Protein AF-A0A0Q3UYW7-F1 (afdb_monomer)

InterPro domains:
  IPR011676 Domain of unknown function DUF1618 [PF07762] (23-164)

Mean predicted aligned error: 12.8 Å

Solvent-accessible surface area (backbone atoms only — not comparable to full-atom values): 11860 Å² total; per-residue (Å²): 135,88,86,87,86,84,89,80,82,93,76,76,84,78,76,79,74,80,47,72,50,76,53,77,44,87,52,51,27,33,37,42,31,42,54,75,83,39,96,45,78,94,40,53,44,82,44,71,49,97,52,81,52,75,78,72,88,79,84,82,57,99,85,56,76,78,68,73,76,29,59,34,76,39,69,45,61,95,51,26,39,34,39,41,37,33,37,66,38,71,84,59,59,65,93,93,58,48,89,47,77,83,31,48,71,32,34,34,41,37,35,31,39,29,56,65,66,92,84,80,64,85,77,57,77,43,77,79,46,77,41,47,47,68,58,52,52,61,73,68,59,81,84,84,76,76,95,57,73,60,33,68,55,41,64,35,86,90,44,59,85,36,37,35,27,38,38,63,80,76,80,89,63,93,65,90,62,90,72,76,69,45,81,45,82,84

Organism: Setaria italica (NCBI:txid4555)

Structure (mmCIF, N/CA/C/O backbone):
data_AF-A0A0Q3UYW7-F1
#
_entry.id   AF-A0A0Q3UYW7-F1
#
loop_
_atom_site.group_PDB
_atom_site.id
_atom_site.type_symbol
_atom_site.label_atom_id
_atom_site.label_alt_id
_atom_site.label_comp_id
_atom_site.label_asym_id
_atom_site.label_entity_id
_atom_site.label_seq_id
_atom_site.pdbx_PDB_ins_code
_atom_site.Cartn_x
_atom_site.Cartn_y
_atom_site.Cartn_z
_atom_site.occupancy
_atom_site.B_iso_or_equiv
_atom_site.auth_seq_id
_atom_site.auth_comp_id
_atom_site.auth_asym_id
_atom_site.auth_atom_id
_atom_site.pdbx_PDB_model_num
ATOM 1 N N . TRP A 1 1 ? -53.646 -14.338 2.581 1.00 25.73 1 TRP A N 1
ATOM 2 C CA . TRP A 1 1 ? -53.975 -15.631 3.202 1.00 25.73 1 TRP A CA 1
ATOM 3 C C . TRP A 1 1 ? -52.806 -16.091 4.060 1.00 25.73 1 TRP A C 1
ATOM 5 O O . TRP A 1 1 ? -51.740 -16.327 3.524 1.00 25.73 1 TRP A O 1
ATOM 15 N N . ARG A 1 2 ? -53.070 -16.140 5.375 1.00 25.33 2 ARG A N 1
ATOM 16 C CA . ARG A 1 2 ? -52.424 -16.851 6.499 1.00 25.33 2 ARG A CA 1
ATOM 17 C C . ARG A 1 2 ? -50.934 -16.654 6.845 1.00 25.33 2 ARG A C 1
ATOM 19 O O . ARG A 1 2 ? -50.026 -16.848 6.055 1.00 25.33 2 ARG A O 1
ATOM 26 N N . ALA A 1 3 ? -50.786 -16.325 8.129 1.00 23.47 3 ALA A N 1
ATOM 27 C CA . ALA A 1 3 ? -49.605 -16.176 8.960 1.00 23.47 3 ALA A CA 1
ATOM 28 C C . ALA A 1 3 ? -48.886 -17.496 9.287 1.00 23.47 3 ALA A C 1
ATOM 30 O O . ALA A 1 3 ? -49.499 -18.562 9.264 1.00 23.47 3 ALA A O 1
ATOM 31 N N . ALA A 1 4 ? -47.654 -17.368 9.783 1.00 27.50 4 ALA A N 1
ATOM 32 C CA . ALA A 1 4 ? -47.172 -18.175 10.900 1.00 27.50 4 ALA A CA 1
ATOM 33 C C . ALA A 1 4 ? -46.377 -17.272 11.859 1.00 27.50 4 ALA A C 1
ATOM 35 O O . ALA A 1 4 ? -45.316 -16.758 11.517 1.00 27.50 4 ALA A O 1
ATOM 36 N N . ALA A 1 5 ? -46.938 -17.055 13.048 1.00 28.36 5 ALA A N 1
ATOM 37 C CA . ALA A 1 5 ? -46.224 -16.548 14.208 1.00 28.36 5 ALA A CA 1
ATOM 38 C C . ALA A 1 5 ? -45.737 -17.752 15.022 1.00 28.36 5 ALA A C 1
ATOM 40 O O . ALA A 1 5 ? -46.510 -18.680 15.257 1.00 28.36 5 ALA A O 1
ATOM 41 N N . VAL A 1 6 ? -44.495 -17.708 15.496 1.00 28.70 6 VAL A N 1
ATOM 42 C CA . VAL A 1 6 ? -44.055 -18.498 16.650 1.00 28.70 6 VAL A CA 1
ATOM 43 C C . VAL A 1 6 ? -43.399 -17.521 17.615 1.00 28.70 6 VAL A C 1
ATOM 45 O O . VAL A 1 6 ? -42.347 -16.956 17.328 1.00 28.70 6 VAL A O 1
ATOM 48 N N . ALA A 1 7 ? -44.071 -17.279 18.737 1.00 33.28 7 ALA A N 1
ATOM 49 C CA . ALA A 1 7 ? -43.514 -16.591 19.890 1.00 33.28 7 ALA A CA 1
ATOM 50 C C . ALA A 1 7 ? -42.865 -17.631 20.816 1.00 33.28 7 ALA A C 1
ATOM 52 O O . ALA A 1 7 ? -43.476 -18.658 21.106 1.00 33.28 7 ALA A O 1
ATOM 53 N N . GLY A 1 8 ? -41.648 -17.351 21.290 1.00 27.89 8 GLY A N 1
ATOM 54 C CA . GLY A 1 8 ? -40.924 -18.203 22.233 1.00 27.89 8 GLY A CA 1
ATOM 55 C C . GLY A 1 8 ? -39.686 -17.528 22.838 1.00 27.89 8 GLY A C 1
ATOM 56 O O . GLY A 1 8 ? -38.596 -17.688 22.312 1.00 27.89 8 GLY A O 1
ATOM 57 N N . ALA A 1 9 ? -39.907 -16.835 23.964 1.00 31.64 9 ALA A N 1
ATOM 58 C CA . ALA A 1 9 ? -38.999 -16.525 25.087 1.00 31.64 9 ALA A CA 1
ATOM 59 C C . ALA A 1 9 ? -37.736 -15.626 24.901 1.00 31.64 9 ALA A C 1
ATOM 61 O O . ALA A 1 9 ? -37.122 -15.587 23.838 1.00 31.64 9 ALA A O 1
ATOM 62 N N . PRO A 1 10 ? -37.334 -14.873 25.956 1.00 42.91 10 PRO A N 1
ATOM 63 C CA . PRO A 1 10 ? -36.338 -13.807 25.886 1.00 42.91 10 PRO A CA 1
ATOM 64 C C . PRO A 1 10 ? -34.935 -14.363 26.155 1.00 42.91 10 PRO A C 1
ATOM 66 O O . PRO A 1 10 ? -34.632 -14.806 27.259 1.00 42.91 10 PRO A O 1
ATOM 69 N N . GLY A 1 11 ? -34.052 -14.334 25.162 1.00 35.56 11 GLY A N 1
ATOM 70 C CA . GLY A 1 11 ? -32.705 -14.877 25.326 1.00 35.56 11 GLY A CA 1
ATOM 71 C C . GLY A 1 11 ? -31.702 -14.220 24.398 1.00 35.56 11 GLY A C 1
ATOM 72 O O . GLY A 1 11 ? -31.667 -14.529 23.216 1.00 35.56 11 GLY A O 1
ATOM 73 N N . GLY A 1 12 ? -30.878 -13.335 24.967 1.00 36.41 12 GLY A N 1
ATOM 74 C CA . GLY A 1 12 ? -29.635 -12.846 24.371 1.00 36.41 12 GLY A CA 1
ATOM 75 C C . GLY A 1 12 ? -29.819 -11.877 23.205 1.00 36.41 12 GLY A C 1
ATOM 76 O O . GLY A 1 12 ? -30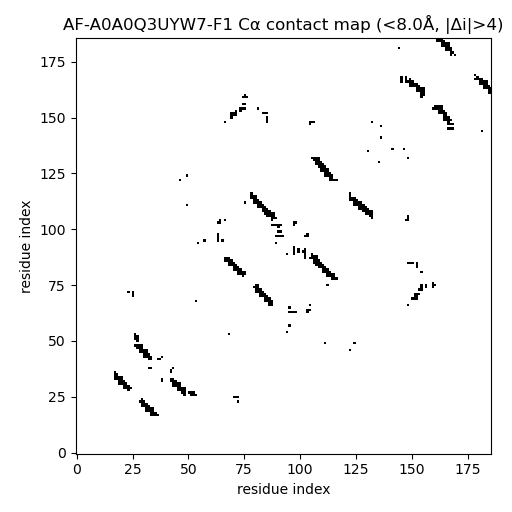.081 -12.279 22.077 1.00 36.41 12 GLY A O 1
ATOM 77 N N . ARG A 1 13 ? -29.588 -10.578 23.448 1.00 35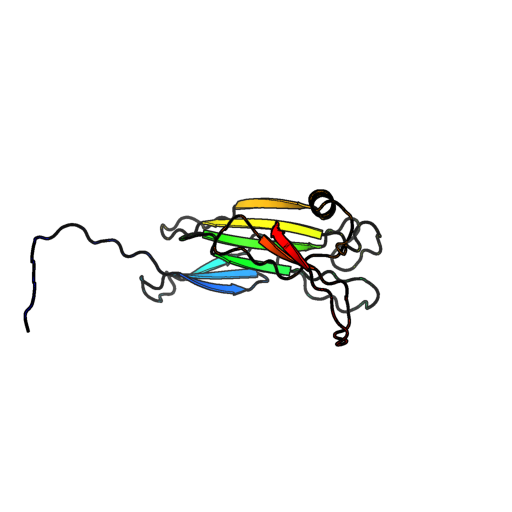.84 13 ARG A N 1
ATOM 78 C CA . ARG A 1 13 ? -29.331 -9.609 22.371 1.00 35.84 13 ARG A CA 1
ATOM 79 C C . ARG A 1 13 ? -28.252 -10.190 21.453 1.00 35.84 13 ARG A C 1
ATOM 81 O O . ARG A 1 13 ? -27.088 -10.254 21.842 1.00 35.84 13 ARG A O 1
ATOM 88 N N . ALA A 1 14 ? -28.628 -10.562 20.232 1.00 42.56 14 ALA A N 1
ATOM 89 C CA . ALA A 1 14 ? -27.681 -10.675 19.139 1.00 42.56 14 ALA A CA 1
ATOM 90 C C . ALA A 1 14 ? -26.995 -9.310 19.029 1.00 42.56 14 ALA A C 1
ATOM 92 O O . ALA A 1 14 ? -27.625 -8.318 18.657 1.00 42.56 14 ALA A O 1
ATOM 93 N N . ARG A 1 15 ? -25.732 -9.236 19.457 1.00 49.56 15 ARG A N 1
ATOM 94 C CA . ARG A 1 15 ? -24.914 -8.035 19.323 1.00 49.56 15 ARG A CA 1
ATOM 95 C C . ARG A 1 15 ? -24.755 -7.813 17.819 1.00 49.56 15 ARG A C 1
ATOM 97 O O . ARG A 1 15 ? -23.985 -8.522 17.168 1.00 49.56 15 ARG A O 1
ATOM 104 N N . ARG A 1 16 ? -25.575 -6.920 17.254 1.00 50.47 16 ARG A N 1
ATOM 105 C CA . ARG A 1 16 ? -25.379 -6.441 15.886 1.00 50.47 16 ARG A CA 1
ATOM 106 C C . ARG A 1 16 ? -23.969 -5.856 15.795 1.00 50.47 16 ARG A C 1
ATOM 108 O O . ARG A 1 16 ? -23.380 -5.443 16.796 1.00 50.47 16 ARG A O 1
ATOM 115 N N . ARG A 1 17 ? -23.367 -6.097 14.639 1.00 55.16 17 ARG A N 1
ATOM 116 C CA . ARG A 1 17 ? -21.933 -5.977 14.413 1.00 55.16 17 ARG A CA 1
ATOM 117 C C . ARG A 1 17 ? -21.668 -4.542 13.945 1.00 55.16 17 ARG A C 1
ATOM 119 O O . ARG A 1 17 ? -22.335 -4.142 12.994 1.00 55.16 17 ARG A O 1
ATOM 126 N N . PRO A 1 18 ? -20.701 -3.822 14.540 1.00 57.78 18 PRO A N 1
ATOM 127 C CA . PRO A 1 18 ? -20.487 -2.410 14.242 1.00 57.78 18 PRO A CA 1
ATOM 128 C C . PRO A 1 18 ? -20.171 -2.204 12.758 1.00 57.78 18 PRO A C 1
ATOM 130 O O . PRO A 1 18 ? -19.356 -2.925 12.173 1.00 57.78 18 PRO A O 1
ATOM 133 N N . VAL A 1 19 ? -20.847 -1.227 12.155 1.00 61.31 19 VAL A N 1
ATOM 134 C CA . VAL A 1 19 ? -20.629 -0.782 10.775 1.00 61.31 19 VAL A CA 1
ATOM 135 C C . VAL A 1 19 ? -19.703 0.424 10.826 1.00 61.31 19 VAL A C 1
ATOM 137 O O . VAL A 1 19 ? -20.048 1.437 11.432 1.00 61.31 19 VAL A O 1
ATOM 140 N N . HIS A 1 20 ? -18.540 0.318 10.185 1.00 69.25 20 HIS A N 1
ATOM 141 C CA . HIS A 1 20 ? -17.545 1.383 10.180 1.00 69.25 20 HIS A CA 1
ATOM 142 C C . HIS A 1 20 ? -17.512 2.118 8.838 1.00 69.25 20 HIS A C 1
ATOM 144 O O . HIS A 1 20 ? -17.529 1.487 7.781 1.00 69.25 20 HIS A O 1
ATOM 150 N N . VAL A 1 21 ? -17.422 3.448 8.881 1.00 65.88 21 VAL A N 1
ATOM 151 C CA . VAL A 1 21 ? -17.147 4.292 7.707 1.00 65.88 21 VAL A CA 1
ATOM 152 C C . VAL A 1 21 ? -15.742 4.874 7.835 1.00 65.88 21 VAL A C 1
ATOM 154 O O . VAL A 1 21 ? -15.385 5.392 8.894 1.00 65.88 21 VAL A O 1
ATOM 157 N N . CYS A 1 22 ? -14.960 4.794 6.753 1.00 70.06 22 CYS A N 1
ATOM 158 C CA . CYS A 1 22 ? -13.589 5.298 6.692 1.00 70.06 22 CYS A CA 1
ATOM 159 C C . CYS A 1 22 ? -13.473 6.464 5.701 1.00 70.06 22 CYS A C 1
ATOM 161 O O . CYS A 1 22 ? -13.719 6.277 4.510 1.00 70.06 22 CYS A O 1
ATOM 163 N N . TRP A 1 23 ? -13.049 7.645 6.163 1.00 73.00 23 TRP A N 1
ATOM 164 C CA . TRP A 1 23 ? -12.618 8.732 5.271 1.00 73.00 23 TRP A CA 1
ATOM 165 C C . TRP A 1 23 ? -11.100 8.734 5.165 1.00 73.00 23 TRP A C 1
ATOM 167 O O . TRP A 1 23 ? -10.420 8.859 6.180 1.00 73.00 23 TRP A O 1
ATOM 177 N N . VAL A 1 24 ? -10.569 8.583 3.954 1.00 72.81 24 VAL A N 1
ATOM 178 C CA . VAL A 1 24 ? -9.152 8.280 3.733 1.00 72.81 24 VAL A CA 1
ATOM 179 C C . VAL A 1 24 ? -8.405 9.471 3.138 1.00 72.81 24 VAL A C 1
ATOM 181 O O . VAL A 1 24 ? -8.691 9.895 2.022 1.00 72.81 24 VAL A O 1
ATOM 184 N N . ASP A 1 25 ? -7.381 9.941 3.851 1.00 73.50 25 ASP A N 1
ATOM 185 C CA . ASP A 1 25 ? -6.297 10.757 3.309 1.00 73.50 25 ASP A CA 1
ATOM 186 C C . ASP A 1 25 ? -5.107 9.835 2.986 1.00 73.50 25 ASP A C 1
ATOM 188 O O . ASP A 1 25 ? -4.311 9.462 3.853 1.00 73.50 25 ASP A O 1
ATOM 192 N N . TYR A 1 26 ? -4.957 9.475 1.707 1.00 70.25 26 TYR A N 1
ATOM 193 C CA . TYR A 1 26 ? -3.861 8.624 1.221 1.00 70.25 26 TYR A CA 1
ATOM 194 C C . TYR A 1 26 ? -2.454 9.194 1.512 1.00 70.25 26 TYR A C 1
ATOM 196 O O . TYR A 1 26 ? -1.453 8.483 1.365 1.00 70.25 26 TYR A O 1
ATOM 204 N N . ALA A 1 27 ? -2.337 10.454 1.947 1.00 74.38 27 ALA A N 1
ATOM 205 C CA . ALA A 1 27 ? -1.072 11.045 2.358 1.00 74.38 27 ALA A CA 1
ATOM 206 C C . ALA A 1 27 ? -0.760 10.848 3.850 1.00 74.38 27 ALA A C 1
ATOM 208 O O . ALA A 1 27 ? 0.407 10.602 4.170 1.00 74.38 27 ALA A O 1
ATOM 209 N N . ARG A 1 28 ? -1.741 10.962 4.758 1.00 82.12 28 ARG A N 1
ATOM 210 C CA . ARG A 1 28 ? -1.468 11.120 6.204 1.00 82.12 28 ARG A CA 1
ATOM 211 C C . ARG A 1 28 ? -2.169 10.127 7.121 1.00 82.12 28 ARG A C 1
ATOM 213 O O . ARG A 1 28 ? -1.587 9.759 8.140 1.00 82.12 28 ARG A O 1
ATOM 220 N N . GLY A 1 29 ? -3.383 9.702 6.802 1.00 87.00 29 GLY A N 1
ATOM 221 C CA . GLY A 1 29 ? -4.203 8.945 7.743 1.00 87.00 29 GLY A CA 1
ATOM 222 C C . GLY A 1 29 ? -5.619 8.740 7.248 1.00 87.00 29 GLY A C 1
ATOM 223 O O . GLY A 1 29 ? -5.973 9.109 6.136 1.00 87.00 29 GLY A O 1
ATOM 224 N N . PHE A 1 30 ? -6.459 8.167 8.090 1.00 87.12 30 PHE A N 1
ATOM 225 C CA . PHE A 1 30 ? -7.884 8.080 7.819 1.00 87.12 30 PHE A CA 1
ATOM 226 C C . PHE A 1 30 ? -8.682 8.271 9.104 1.00 87.12 30 PHE A C 1
ATOM 228 O O . PHE A 1 30 ? -8.171 8.059 10.202 1.00 87.12 30 PHE A O 1
ATOM 235 N N . PHE A 1 31 ? -9.934 8.688 8.967 1.00 84.00 31 PHE A N 1
ATOM 236 C CA . PHE A 1 31 ? -10.880 8.735 10.075 1.00 84.00 31 PHE A CA 1
ATOM 237 C C . PHE A 1 31 ? -11.742 7.484 10.053 1.00 84.00 31 PHE A C 1
ATOM 239 O O . PHE A 1 31 ? -12.284 7.143 9.005 1.00 84.00 31 PHE A O 1
ATOM 246 N N . LEU A 1 32 ? -11.879 6.835 11.202 1.00 81.75 32 LEU A N 1
ATOM 247 C CA . LEU A 1 32 ? -12.776 5.713 11.438 1.00 81.75 32 LEU A CA 1
ATOM 248 C C . LEU A 1 32 ? -13.981 6.205 12.238 1.00 81.75 32 LEU A C 1
ATOM 250 O O . LEU A 1 32 ? -13.795 6.853 13.263 1.00 81.75 32 LEU A O 1
ATOM 254 N N . CYS A 1 33 ? -15.195 5.881 11.802 1.00 78.94 33 CYS A N 1
ATOM 255 C CA . CYS A 1 33 ? -16.423 6.199 12.529 1.00 78.94 33 CYS A CA 1
ATOM 256 C C . CYS A 1 33 ? -17.261 4.939 12.769 1.00 78.94 33 CYS A C 1
ATOM 258 O O . CYS A 1 33 ? -17.524 4.207 11.814 1.00 78.94 33 CYS A O 1
ATOM 260 N N . ASP A 1 34 ? -17.693 4.707 14.014 1.00 75.62 34 ASP A N 1
ATOM 261 C CA . ASP A 1 34 ? -18.703 3.690 14.351 1.00 75.62 34 ASP A CA 1
ATOM 262 C C . ASP A 1 34 ? -20.116 4.252 14.122 1.00 75.62 34 ASP A C 1
ATOM 264 O O . ASP A 1 34 ? -20.605 5.100 14.874 1.00 75.62 34 ASP A O 1
ATOM 268 N N . VAL A 1 35 ? -20.777 3.776 13.065 1.00 68.75 35 VAL A N 1
ATOM 269 C CA . VAL A 1 35 ? -22.091 4.271 12.636 1.00 68.75 35 VAL A CA 1
ATOM 270 C C . VAL A 1 35 ? -23.230 3.697 13.481 1.00 68.75 35 VAL A C 1
ATOM 272 O O . VAL A 1 35 ? -24.231 4.382 13.692 1.00 68.75 35 VAL A O 1
ATOM 275 N N . GLU A 1 36 ? -23.109 2.467 13.996 1.00 65.50 36 GLU A N 1
ATOM 276 C CA . GLU A 1 36 ? -24.187 1.846 14.788 1.00 65.50 36 GLU A CA 1
ATOM 277 C C . GLU A 1 36 ? -24.327 2.496 16.162 1.00 65.50 36 GLU A C 1
ATOM 279 O O . GLU A 1 36 ? -25.429 2.599 16.704 1.00 65.50 36 GLU A O 1
ATOM 284 N N . ALA A 1 37 ? -23.219 2.979 16.715 1.00 61.69 37 ALA A N 1
ATOM 285 C CA . ALA A 1 37 ? -23.237 3.723 17.957 1.00 61.69 37 ALA A CA 1
ATOM 286 C C . ALA A 1 37 ? -23.730 5.180 17.769 1.00 61.69 37 ALA A C 1
ATOM 288 O O . ALA A 1 37 ? -23.954 5.873 18.763 1.00 61.69 37 ALA A O 1
ATOM 289 N N . GLY A 1 38 ? -23.982 5.630 16.535 1.00 61.03 38 GLY A N 1
ATOM 290 C CA . GLY A 1 38 ? -24.406 6.989 16.190 1.00 61.03 38 GLY A CA 1
ATOM 291 C C . GLY A 1 38 ? -23.224 7.939 15.984 1.00 61.03 38 GLY A C 1
ATOM 292 O O . GLY A 1 38 ? -22.176 7.785 16.605 1.00 61.03 38 GLY A O 1
ATOM 293 N N . ILE A 1 39 ? -23.398 8.945 15.119 1.00 63.34 39 ILE A N 1
ATOM 294 C CA . ILE A 1 39 ? -22.357 9.937 14.814 1.00 63.34 39 ILE A CA 1
ATOM 295 C C . ILE A 1 39 ? -22.212 10.884 16.014 1.00 63.34 39 ILE A C 1
ATOM 297 O O . ILE A 1 39 ? -22.928 11.878 16.124 1.00 63.34 39 ILE A O 1
ATOM 301 N N . SER A 1 40 ? -21.300 10.564 16.931 1.00 64.69 40 SER A N 1
ATOM 302 C CA . SER A 1 40 ? -20.837 11.474 17.983 1.00 64.69 40 SER A CA 1
ATOM 303 C C . SER A 1 40 ? -19.322 11.674 17.877 1.00 64.69 40 SER A C 1
ATOM 305 O O . SER A 1 40 ? -18.628 10.753 17.443 1.00 64.69 40 SER A O 1
ATOM 307 N N . PRO A 1 41 ? -18.780 12.837 18.287 1.00 63.66 41 PRO A N 1
ATOM 308 C CA . PRO A 1 41 ? -17.339 13.104 18.239 1.00 63.66 41 PRO A CA 1
ATOM 309 C C . PRO A 1 41 ? -16.497 12.028 18.940 1.00 63.66 41 PRO A C 1
ATOM 311 O O . PRO A 1 41 ? -15.443 11.654 18.442 1.00 63.66 41 PRO A O 1
ATOM 314 N N . ASP A 1 42 ? -17.019 11.449 20.024 1.00 67.31 42 ASP A N 1
ATOM 315 C CA . ASP A 1 42 ? -16.351 10.402 20.815 1.00 67.31 42 ASP A CA 1
ATOM 316 C C . ASP A 1 42 ? -16.238 9.040 20.097 1.00 67.31 42 ASP A C 1
ATOM 318 O O . ASP A 1 42 ? -15.648 8.100 20.624 1.00 67.31 42 ASP A O 1
ATOM 322 N N . LYS A 1 43 ? -16.839 8.916 18.908 1.00 73.25 43 LYS A N 1
ATOM 323 C CA . LYS A 1 43 ? -16.908 7.689 18.093 1.00 73.25 43 LYS A CA 1
ATOM 324 C C . LYS A 1 43 ? -16.242 7.860 16.733 1.00 73.25 43 LYS A C 1
ATOM 326 O O . LYS A 1 43 ? -16.465 7.058 15.824 1.00 73.25 43 LYS A O 1
ATOM 331 N N . VAL A 1 44 ? -15.464 8.932 16.589 1.00 77.31 44 VAL A N 1
ATOM 332 C CA . VAL A 1 44 ? -14.626 9.201 15.427 1.00 77.31 44 VAL A CA 1
ATOM 333 C C . VAL A 1 44 ? -13.172 9.172 15.873 1.00 77.31 44 VAL A C 1
ATOM 335 O O . VAL A 1 44 ? -12.758 9.949 16.730 1.00 77.31 44 VAL A O 1
ATOM 338 N N . TRP A 1 45 ? -12.380 8.297 15.267 1.00 81.50 45 TRP A N 1
ATOM 339 C CA . TRP A 1 45 ? -10.964 8.140 15.581 1.00 81.50 45 TRP A CA 1
ATOM 340 C C . TRP A 1 45 ? -10.114 8.502 14.370 1.00 81.50 45 TRP A C 1
ATOM 342 O O . TRP A 1 45 ? -10.357 8.010 13.271 1.00 81.50 45 TRP A O 1
ATOM 352 N N . TYR A 1 46 ? -9.100 9.345 14.566 1.00 85.69 46 TYR A N 1
ATOM 353 C CA . TYR A 1 46 ? -8.069 9.569 13.556 1.00 85.69 46 TYR A CA 1
ATOM 354 C C . TYR A 1 46 ? -6.980 8.508 13.686 1.00 85.69 46 TYR A C 1
ATOM 356 O O . TYR A 1 46 ? -6.373 8.358 14.746 1.00 85.69 46 TYR A O 1
ATOM 364 N N . VAL A 1 47 ? -6.705 7.811 12.589 1.00 87.25 47 VAL A N 1
ATOM 365 C CA . VAL A 1 47 ? -5.656 6.803 12.498 1.00 87.25 47 VAL A CA 1
ATOM 366 C C . VAL A 1 47 ? -4.570 7.311 11.543 1.00 87.25 47 VAL A C 1
ATOM 368 O O . VAL A 1 47 ? -4.819 7.407 10.337 1.00 87.25 47 VAL A O 1
ATOM 371 N N . PRO A 1 48 ? -3.358 7.638 12.028 1.00 89.75 48 PRO A N 1
ATOM 372 C CA . PRO A 1 48 ? -2.250 8.016 11.153 1.00 89.75 48 PRO A CA 1
ATOM 373 C C . PRO A 1 48 ? -1.776 6.812 10.331 1.00 89.75 48 PRO A C 1
ATOM 375 O O . PRO A 1 48 ? -1.806 5.683 10.815 1.00 89.75 48 PRO A O 1
ATOM 378 N N . LEU A 1 49 ? -1.306 7.034 9.101 1.00 90.50 49 LEU A N 1
ATOM 379 C CA . LEU A 1 49 ? -0.683 5.979 8.292 1.00 90.50 49 LEU A CA 1
ATOM 380 C C . LEU A 1 49 ? 0.651 5.518 8.910 1.00 90.50 49 LEU A C 1
ATOM 382 O O . LEU A 1 49 ? 1.352 6.327 9.521 1.00 90.50 49 LEU A O 1
ATOM 386 N N . PRO A 1 50 ? 1.077 4.259 8.684 1.00 90.62 50 PRO A N 1
ATOM 387 C CA . PRO A 1 50 ? 2.335 3.727 9.219 1.00 90.62 50 PRO A CA 1
ATOM 388 C C . PRO A 1 50 ? 3.575 4.243 8.471 1.00 90.62 50 PRO A C 1
ATOM 390 O O . PRO A 1 50 ? 4.682 3.745 8.666 1.00 90.62 50 PRO A O 1
ATOM 393 N N . VAL A 1 51 ? 3.399 5.220 7.579 1.00 86.56 51 VAL A N 1
ATOM 394 C CA . VAL A 1 51 ? 4.460 5.830 6.782 1.00 86.56 51 VAL A CA 1
ATOM 395 C C . VAL A 1 51 ? 4.344 7.352 6.845 1.00 86.56 51 VAL A C 1
ATOM 397 O O . VAL A 1 51 ? 3.230 7.880 6.879 1.00 86.56 51 VAL A O 1
ATOM 400 N N . PRO A 1 52 ? 5.470 8.085 6.811 1.00 81.75 52 PRO A N 1
ATOM 401 C CA . PRO A 1 52 ? 5.439 9.537 6.736 1.00 81.75 52 PRO A CA 1
ATOM 402 C C . PRO A 1 52 ? 4.657 10.022 5.514 1.00 81.75 52 PRO A C 1
ATOM 404 O O . PRO A 1 52 ? 4.669 9.393 4.449 1.00 81.75 52 PRO A O 1
ATOM 407 N N . ALA A 1 53 ? 4.020 11.183 5.642 1.00 75.69 53 ALA A N 1
ATOM 408 C CA . ALA A 1 53 ? 3.432 11.851 4.492 1.00 75.69 53 ALA A CA 1
ATOM 409 C C . ALA A 1 53 ? 4.512 12.123 3.430 1.00 75.69 53 ALA A C 1
ATOM 411 O O . ALA A 1 53 ? 5.636 12.488 3.802 1.00 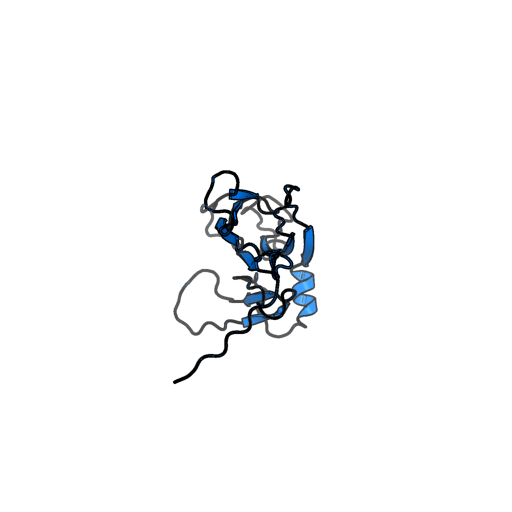75.69 53 ALA A O 1
ATOM 412 N N . PRO A 1 54 ? 4.207 11.966 2.128 1.00 70.88 54 PRO A N 1
ATOM 413 C CA . PRO A 1 54 ? 5.129 12.364 1.080 1.00 70.88 54 PRO A CA 1
ATOM 414 C C . PRO A 1 54 ? 5.478 13.834 1.301 1.00 70.88 54 PRO A C 1
ATOM 416 O O . PRO A 1 54 ? 4.585 14.678 1.410 1.00 70.88 54 PRO A O 1
ATOM 419 N N . LYS A 1 55 ? 6.770 14.153 1.404 1.00 63.66 55 LYS A N 1
ATOM 420 C CA . LYS A 1 55 ? 7.192 15.554 1.329 1.00 63.66 55 LYS A CA 1
ATOM 421 C C . LYS A 1 55 ? 6.847 16.027 -0.085 1.00 63.66 55 LYS A C 1
ATOM 423 O O . LYS A 1 55 ? 7.128 15.296 -1.033 1.00 63.66 55 LYS A O 1
ATOM 428 N N . GLY A 1 56 ? 6.145 17.159 -0.177 1.00 53.97 56 GLY A N 1
ATOM 429 C CA . GLY A 1 56 ? 5.446 17.623 -1.379 1.00 53.97 56 GLY A CA 1
ATOM 430 C C . GLY A 1 56 ? 6.281 17.610 -2.661 1.00 53.97 56 GLY A C 1
ATOM 431 O O . GLY A 1 56 ? 7.507 17.546 -2.626 1.00 53.97 56 GLY A O 1
ATOM 432 N N . TYR A 1 57 ? 5.577 17.665 -3.792 1.00 49.03 57 TYR A N 1
ATOM 433 C CA . TYR A 1 57 ? 6.126 17.716 -5.144 1.00 49.03 57 TYR A CA 1
ATOM 434 C C . TYR A 1 57 ? 7.225 18.783 -5.248 1.00 49.03 57 TYR A C 1
ATOM 436 O O . TYR A 1 57 ? 6.936 19.973 -5.306 1.00 49.03 57 TYR A O 1
ATOM 444 N N . CYS A 1 58 ? 8.494 18.380 -5.264 1.00 42.28 58 CYS A N 1
ATOM 445 C CA . CYS A 1 58 ? 9.553 19.261 -5.739 1.00 42.28 58 CYS A CA 1
ATOM 446 C C . CYS A 1 58 ? 9.484 19.215 -7.267 1.00 42.28 58 CYS A C 1
ATOM 448 O O . CYS A 1 58 ? 10.085 18.348 -7.892 1.00 42.28 58 CYS A O 1
ATOM 450 N N . CYS A 1 59 ? 8.669 20.090 -7.845 1.00 41.78 59 CYS A N 1
ATOM 451 C CA . CYS A 1 59 ? 8.427 20.224 -9.280 1.00 41.78 59 CYS A CA 1
ATOM 452 C C . CYS A 1 59 ? 9.524 21.010 -10.025 1.00 41.78 59 CYS A C 1
ATOM 454 O O . CYS A 1 59 ? 9.234 21.600 -11.055 1.00 41.78 59 CYS A O 1
ATOM 456 N N . ASP A 1 60 ? 10.765 21.025 -9.531 1.00 43.25 60 ASP A N 1
ATOM 457 C CA . ASP A 1 60 ? 11.794 21.947 -10.042 1.00 43.25 60 ASP A CA 1
ATOM 458 C C . ASP A 1 60 ? 12.880 21.305 -10.914 1.00 43.25 60 ASP A C 1
ATOM 460 O O . ASP A 1 60 ? 13.824 21.991 -11.293 1.00 43.25 60 ASP A O 1
ATOM 464 N N . ASP A 1 61 ? 12.783 20.022 -11.278 1.00 45.34 61 ASP A N 1
ATOM 465 C CA . ASP A 1 61 ? 13.751 19.470 -12.234 1.00 45.34 61 ASP A CA 1
ATOM 466 C C . ASP A 1 61 ? 13.135 18.392 -13.139 1.00 45.34 61 ASP A C 1
ATOM 468 O O . ASP A 1 61 ? 13.059 17.212 -12.788 1.00 45.34 61 ASP A O 1
ATOM 472 N N . ASP A 1 62 ? 12.742 18.805 -14.349 1.00 49.16 62 ASP A N 1
ATOM 473 C CA . ASP A 1 62 ? 12.238 17.976 -15.463 1.00 49.16 62 ASP A CA 1
ATOM 474 C C . ASP A 1 62 ? 13.211 16.860 -15.912 1.00 49.16 62 ASP A C 1
ATOM 476 O O . ASP A 1 62 ? 12.933 16.098 -16.839 1.00 49.16 62 ASP A O 1
ATOM 480 N N . ARG A 1 63 ? 14.388 16.746 -15.285 1.00 47.28 63 ARG A N 1
ATOM 481 C CA . ARG A 1 63 ? 15.467 15.833 -15.688 1.00 47.28 63 ARG A CA 1
ATOM 482 C C . ARG A 1 63 ? 15.590 14.566 -14.843 1.00 47.28 63 ARG A C 1
ATOM 484 O O . ARG A 1 63 ? 16.378 13.687 -15.202 1.00 47.28 63 ARG A O 1
ATOM 491 N N . SER A 1 64 ? 14.830 14.430 -13.755 1.00 46.88 64 SER A N 1
ATOM 492 C CA . SER A 1 64 ? 14.883 13.249 -12.883 1.00 46.88 64 SER A CA 1
ATOM 493 C C . SER A 1 64 ? 13.592 12.432 -12.979 1.00 46.88 64 SER A C 1
ATOM 495 O O . SER A 1 64 ? 12.515 13.009 -12.825 1.00 46.88 64 SER A O 1
ATOM 497 N N . PRO A 1 65 ? 13.644 11.102 -13.211 1.00 52.03 65 PRO A N 1
ATOM 498 C CA . PRO A 1 65 ? 12.442 10.284 -13.183 1.00 52.03 65 PRO A CA 1
ATOM 499 C C . PRO A 1 65 ? 11.876 10.276 -11.762 1.00 52.03 65 PRO A C 1
ATOM 501 O O . PRO A 1 65 ? 12.351 9.581 -10.866 1.00 52.03 65 PRO A O 1
ATOM 504 N N . TYR A 1 66 ? 10.862 11.103 -11.547 1.00 57.84 66 TYR A N 1
ATOM 505 C CA . TYR A 1 66 ? 10.119 11.142 -10.303 1.00 57.84 66 TYR A CA 1
ATOM 506 C C . TYR A 1 66 ? 9.216 9.911 -10.233 1.00 57.84 66 TYR A C 1
ATOM 508 O O . TYR A 1 66 ? 8.234 9.810 -10.969 1.00 57.84 66 TYR A O 1
ATOM 516 N N . LEU A 1 67 ? 9.544 8.971 -9.349 1.00 64.50 67 LEU A N 1
ATOM 517 C CA . LEU A 1 67 ? 8.645 7.884 -8.980 1.00 64.50 67 LEU A CA 1
ATOM 518 C C . LEU A 1 67 ? 7.612 8.424 -7.972 1.00 64.50 67 LEU A C 1
ATOM 520 O O . LEU A 1 67 ? 7.984 8.711 -6.830 1.00 64.50 67 LEU A O 1
ATOM 524 N N . PRO A 1 68 ? 6.329 8.602 -8.350 1.00 67.12 68 PRO A N 1
ATOM 525 C CA . PRO A 1 68 ? 5.322 9.064 -7.408 1.00 67.12 68 PRO A CA 1
ATOM 526 C C . PRO A 1 68 ? 5.040 7.982 -6.365 1.00 67.12 68 PRO A C 1
ATOM 528 O O . PRO A 1 68 ? 4.957 6.795 -6.685 1.00 67.12 68 PRO A O 1
ATOM 531 N N . TYR A 1 69 ? 4.832 8.404 -5.118 1.00 74.19 69 TYR A N 1
ATOM 532 C CA . TYR A 1 69 ? 4.284 7.526 -4.089 1.00 74.19 69 TYR A CA 1
ATOM 533 C C . TYR A 1 69 ? 2.930 6.984 -4.552 1.00 74.19 69 TYR A C 1
ATOM 535 O O . TYR A 1 69 ? 2.022 7.761 -4.841 1.00 74.19 69 TYR A O 1
ATOM 543 N N . CYS A 1 70 ? 2.785 5.661 -4.592 1.00 84.12 70 CYS A N 1
ATOM 544 C CA . CYS A 1 70 ? 1.513 5.010 -4.895 1.00 84.12 70 CYS A CA 1
ATOM 545 C C . CYS A 1 70 ? 1.033 4.273 -3.649 1.00 84.12 70 CYS A C 1
ATOM 547 O O . CYS A 1 70 ? 1.741 3.426 -3.108 1.00 84.12 70 CYS A O 1
ATOM 549 N N . ARG A 1 71 ? -0.158 4.622 -3.162 1.00 88.00 71 ARG A N 1
ATOM 550 C CA . ARG A 1 71 ? -0.690 4.124 -1.891 1.00 88.00 71 ARG A CA 1
ATOM 551 C C . ARG A 1 71 ? -2.131 3.686 -2.044 1.00 88.00 71 ARG A C 1
ATOM 553 O O . ARG A 1 71 ? -2.878 4.300 -2.799 1.00 88.00 71 ARG A O 1
ATOM 560 N N . ASN A 1 72 ? -2.517 2.663 -1.299 1.00 88.88 72 ASN A N 1
ATOM 561 C CA . ASN A 1 72 ? -3.898 2.214 -1.219 1.00 88.88 72 ASN A CA 1
ATOM 562 C C . ASN A 1 72 ? -4.222 1.728 0.197 1.00 88.88 72 ASN A C 1
ATOM 564 O O . ASN A 1 72 ? -3.355 1.213 0.905 1.00 88.88 72 ASN A O 1
ATOM 568 N N . LEU A 1 73 ? -5.476 1.931 0.592 1.00 88.06 73 LEU A N 1
ATOM 569 C CA . LEU A 1 73 ? -6.083 1.376 1.792 1.00 88.06 73 LEU A CA 1
ATOM 570 C C . LEU A 1 73 ? -7.287 0.554 1.355 1.00 88.06 73 LEU A C 1
ATOM 572 O O . LEU A 1 73 ? -8.149 1.066 0.639 1.00 88.06 73 LEU A O 1
ATOM 576 N N . ALA A 1 74 ? -7.360 -0.680 1.829 1.00 86.56 74 ALA A N 1
ATOM 577 C CA . ALA A 1 74 ? -8.443 -1.591 1.511 1.00 86.56 74 ALA A CA 1
ATOM 578 C C . ALA A 1 74 ? -8.888 -2.367 2.748 1.00 86.56 74 ALA A C 1
ATOM 580 O O . ALA A 1 74 ? -8.116 -2.573 3.686 1.00 86.56 74 ALA A O 1
ATOM 581 N N . ALA A 1 75 ? -10.139 -2.818 2.741 1.00 84.06 75 ALA A N 1
ATOM 582 C CA . ALA A 1 75 ? -10.619 -3.751 3.747 1.00 84.06 75 ALA A CA 1
ATOM 583 C C . ALA A 1 75 ? -9.872 -5.086 3.606 1.00 84.06 75 ALA A C 1
ATOM 585 O O . ALA A 1 75 ? -9.757 -5.626 2.511 1.00 84.06 75 ALA A O 1
ATOM 586 N N . ALA A 1 76 ? -9.382 -5.620 4.721 1.00 83.12 76 ALA A N 1
ATOM 587 C CA . ALA A 1 76 ? -8.641 -6.879 4.787 1.00 83.12 76 ALA A CA 1
ATOM 588 C C . ALA A 1 76 ? -9.380 -7.903 5.655 1.00 83.12 76 ALA A C 1
ATOM 590 O O . ALA A 1 76 ? -8.797 -8.600 6.483 1.00 83.12 76 ALA A O 1
ATOM 591 N N . GLY A 1 77 ? -10.700 -7.956 5.484 1.00 78.19 77 GLY A N 1
ATOM 592 C CA . GLY A 1 77 ? -11.612 -8.739 6.302 1.00 78.19 77 GLY A CA 1
ATOM 593 C C . GLY A 1 77 ? -12.583 -7.851 7.069 1.00 78.19 77 GLY A C 1
ATOM 594 O O . GLY A 1 77 ? -12.773 -6.678 6.758 1.00 78.19 77 GLY A O 1
ATOM 595 N N . ARG A 1 78 ? -13.239 -8.442 8.068 1.00 74.69 78 ARG A N 1
ATOM 596 C CA . ARG A 1 78 ? -14.372 -7.812 8.753 1.00 74.69 78 ARG A CA 1
ATOM 597 C C . ARG A 1 78 ? -13.981 -6.616 9.622 1.00 74.69 78 ARG A C 1
ATOM 599 O O . ARG A 1 78 ? -14.683 -5.616 9.621 1.00 74.69 78 ARG A O 1
ATOM 606 N N . ASP A 1 79 ? -12.883 -6.752 10.353 1.00 80.88 79 ASP A N 1
ATOM 607 C CA . ASP A 1 79 ? -12.435 -5.790 11.360 1.00 80.88 79 ASP A CA 1
ATOM 608 C C . ASP A 1 79 ? -10.954 -5.445 11.117 1.00 80.88 79 ASP A C 1
ATOM 610 O O . ASP A 1 79 ? -10.170 -5.303 12.051 1.00 80.88 79 ASP A O 1
ATOM 614 N N . ALA A 1 80 ? -10.534 -5.393 9.848 1.00 85.00 80 ALA A N 1
ATOM 615 C CA . ALA A 1 80 ? -9.146 -5.139 9.484 1.00 85.00 80 ALA A CA 1
ATOM 616 C C . ALA A 1 80 ? -9.020 -4.292 8.218 1.00 85.00 80 ALA A C 1
ATOM 618 O O . ALA A 1 80 ? -9.804 -4.420 7.277 1.00 85.00 80 ALA A O 1
ATOM 619 N N . VAL A 1 81 ? -7.994 -3.447 8.195 1.00 88.81 81 VAL A N 1
ATOM 620 C CA . VAL A 1 81 ? -7.619 -2.616 7.050 1.00 88.81 81 VAL A CA 1
ATOM 621 C C . VAL A 1 81 ? -6.186 -2.940 6.675 1.00 88.81 81 VAL A C 1
ATOM 623 O O . VAL A 1 81 ? -5.318 -3.030 7.542 1.00 88.81 81 VAL A O 1
ATOM 626 N N . ARG A 1 82 ? -5.931 -3.076 5.378 1.00 90.50 82 ARG A N 1
ATOM 627 C CA . ARG A 1 82 ? -4.594 -3.219 4.821 1.00 90.50 82 ARG A CA 1
ATOM 628 C C . ARG A 1 82 ? -4.189 -1.944 4.112 1.00 90.50 82 ARG A C 1
ATOM 630 O O . ARG A 1 82 ? -4.940 -1.387 3.316 1.00 90.50 82 ARG A O 1
ATOM 637 N N . PHE A 1 83 ? -2.977 -1.512 4.403 1.00 92.19 83 PHE A N 1
ATOM 638 C CA . PHE A 1 83 ? -2.292 -0.424 3.741 1.00 92.19 83 PHE A CA 1
ATOM 639 C C . PHE A 1 83 ? -1.194 -0.986 2.852 1.00 92.19 83 PHE A C 1
ATOM 641 O O . PHE A 1 83 ? -0.371 -1.777 3.310 1.00 92.19 83 PHE A O 1
ATOM 648 N N . VAL A 1 84 ? -1.159 -0.542 1.600 1.00 92.56 84 VAL A N 1
ATOM 649 C CA . VAL A 1 84 ? -0.085 -0.847 0.656 1.00 92.56 84 VAL A CA 1
ATOM 650 C C . VAL A 1 84 ? 0.555 0.460 0.223 1.00 92.56 84 VAL A C 1
ATOM 652 O O . VAL A 1 84 ? -0.135 1.395 -0.182 1.00 92.56 84 VAL A O 1
ATOM 655 N N . ASN A 1 85 ? 1.880 0.524 0.287 1.00 91.88 85 ASN A N 1
ATOM 656 C CA . ASN A 1 85 ? 2.655 1.687 -0.118 1.00 91.88 85 ASN A CA 1
ATOM 657 C C . ASN A 1 85 ? 3.820 1.263 -1.008 1.00 91.88 85 ASN A C 1
ATOM 659 O O . ASN A 1 85 ? 4.688 0.506 -0.582 1.00 91.88 85 ASN A O 1
ATOM 663 N N . VAL A 1 86 ? 3.837 1.798 -2.224 1.00 89.00 86 VAL A N 1
ATOM 664 C CA . VAL A 1 86 ? 4.962 1.749 -3.153 1.00 89.00 86 VAL A CA 1
ATOM 665 C C . VAL A 1 86 ? 5.691 3.079 -3.037 1.00 89.00 86 VAL A C 1
ATOM 667 O O . VAL A 1 86 ? 5.145 4.135 -3.376 1.00 89.00 86 VAL A O 1
ATOM 670 N N . ALA A 1 87 ? 6.908 3.032 -2.507 1.00 86.06 87 ALA A N 1
ATOM 671 C CA . ALA A 1 87 ? 7.728 4.210 -2.263 1.00 86.06 87 ALA A CA 1
ATOM 672 C C . ALA A 1 87 ? 9.073 4.102 -2.988 1.00 86.06 87 ALA A C 1
ATOM 674 O O . ALA A 1 87 ? 9.652 3.012 -3.019 1.00 86.06 87 ALA A O 1
ATOM 675 N N . PRO A 1 88 ? 9.613 5.215 -3.512 1.00 80.31 88 PRO A N 1
ATOM 676 C CA . PRO A 1 88 ? 10.958 5.224 -4.067 1.00 80.31 88 PRO A CA 1
ATOM 677 C C . PRO A 1 88 ? 11.983 4.865 -2.990 1.00 80.31 88 PRO A C 1
ATOM 679 O O . PRO A 1 88 ? 11.882 5.296 -1.837 1.00 80.31 88 PRO A O 1
ATOM 682 N N . ARG A 1 89 ? 12.996 4.096 -3.379 1.00 79.75 89 ARG A N 1
ATOM 683 C CA . ARG A 1 89 ? 14.154 3.803 -2.542 1.00 79.75 89 ARG A CA 1
ATOM 684 C C . ARG A 1 89 ? 15.253 4.802 -2.861 1.00 79.75 89 ARG A C 1
ATOM 686 O O . ARG A 1 89 ? 15.684 4.921 -4.001 1.00 79.75 89 ARG A O 1
ATOM 693 N N . PHE A 1 90 ? 15.774 5.453 -1.830 1.00 70.25 90 PHE A N 1
ATOM 694 C CA . PHE A 1 90 ? 16.864 6.412 -1.965 1.00 70.25 90 PHE A CA 1
ATOM 695 C C . PHE A 1 90 ? 18.161 5.804 -1.422 1.00 70.25 90 PHE A C 1
ATOM 697 O O . PHE A 1 90 ? 18.231 5.495 -0.235 1.00 70.25 90 PHE A O 1
ATOM 704 N N . CYS A 1 91 ? 19.185 5.622 -2.264 1.00 64.25 91 CYS A N 1
ATOM 705 C CA . CYS A 1 91 ? 20.505 5.161 -1.805 1.00 64.25 91 CYS A CA 1
ATOM 706 C C . CYS A 1 91 ? 21.488 6.316 -1.559 1.00 64.25 91 CYS A C 1
ATOM 708 O O . CYS A 1 91 ? 22.383 6.195 -0.727 1.00 64.25 91 CYS A O 1
ATOM 710 N N . CYS A 1 92 ? 21.335 7.442 -2.265 1.00 59.31 92 CYS A N 1
ATOM 711 C CA . CYS A 1 92 ? 22.246 8.584 -2.189 1.00 59.31 92 CYS A CA 1
ATOM 712 C C . CYS A 1 92 ? 21.462 9.898 -2.329 1.00 59.31 92 CYS A C 1
ATOM 714 O O . CYS A 1 92 ? 21.179 10.312 -3.446 1.00 59.31 92 CYS A O 1
ATOM 716 N N . GLY A 1 93 ? 21.125 10.562 -1.218 1.00 53.72 93 GLY A N 1
ATOM 717 C CA . GLY A 1 93 ? 20.376 11.830 -1.218 1.00 53.72 93 GLY A CA 1
ATOM 718 C C . GLY A 1 93 ? 18.864 11.664 -1.015 1.00 53.72 93 GLY A C 1
ATOM 719 O O . GLY A 1 93 ? 18.309 10.594 -1.226 1.00 53.72 93 GLY A O 1
ATOM 720 N N . GLY A 1 94 ? 18.205 12.719 -0.523 1.00 52.56 94 GLY A N 1
ATOM 721 C CA . GLY A 1 94 ? 16.769 12.721 -0.210 1.00 52.56 94 GLY A CA 1
ATOM 722 C C . GLY A 1 94 ? 15.849 12.746 -1.439 1.00 52.56 94 GLY A C 1
ATOM 723 O O . GLY A 1 94 ? 16.289 12.599 -2.579 1.00 52.56 94 GLY A O 1
ATOM 724 N N . HIS A 1 95 ? 14.550 12.962 -1.194 1.00 53.38 95 HIS A N 1
ATOM 725 C CA . HIS A 1 95 ? 13.507 12.973 -2.227 1.00 53.38 95 HIS A CA 1
ATOM 726 C C . HIS A 1 95 ? 13.893 13.875 -3.411 1.00 53.38 95 HIS A C 1
ATOM 728 O O . HIS A 1 95 ? 14.191 15.052 -3.219 1.00 53.38 95 HIS A O 1
ATOM 734 N N . GLY A 1 96 ? 13.880 13.317 -4.624 1.00 49.06 96 GLY A N 1
ATOM 735 C CA . GLY A 1 96 ? 14.048 14.074 -5.869 1.00 49.06 96 GLY A CA 1
ATOM 736 C C . GLY A 1 96 ? 15.483 14.447 -6.264 1.00 49.06 96 GLY A C 1
ATOM 737 O O . GLY A 1 96 ? 15.644 15.142 -7.257 1.00 49.06 96 GLY A O 1
ATOM 738 N N . LYS A 1 97 ? 16.530 13.996 -5.551 1.00 49.25 97 LYS A N 1
ATOM 739 C CA . LYS A 1 97 ? 17.926 14.429 -5.806 1.00 49.25 97 LYS A CA 1
ATOM 740 C C . LYS A 1 97 ? 18.941 13.299 -5.999 1.00 49.25 97 LYS A C 1
ATOM 742 O O . LYS A 1 97 ? 20.080 13.417 -5.557 1.00 49.25 97 LYS A O 1
ATOM 747 N N . THR A 1 98 ? 18.568 12.198 -6.648 1.00 52.94 98 THR A N 1
ATOM 748 C CA . THR A 1 98 ? 19.533 11.118 -6.909 1.00 52.94 98 THR A CA 1
ATOM 749 C C . THR A 1 98 ? 19.673 10.892 -8.412 1.00 52.94 98 THR A C 1
ATOM 751 O O . THR A 1 98 ? 18.794 10.302 -9.031 1.00 52.94 98 THR A O 1
ATOM 754 N N . SER A 1 99 ? 20.792 11.319 -8.999 1.00 56.19 99 SER A N 1
ATOM 755 C CA . SER A 1 99 ? 21.233 10.870 -10.330 1.00 56.19 99 SER A CA 1
ATOM 756 C C . SER A 1 99 ? 21.839 9.461 -10.294 1.00 56.19 99 SER A C 1
ATOM 758 O O . SER A 1 99 ? 22.288 8.954 -11.318 1.00 56.19 99 SER A O 1
ATOM 760 N N . CYS A 1 100 ? 21.869 8.826 -9.116 1.00 64.81 100 CYS A N 1
ATOM 761 C CA . CYS A 1 100 ? 22.412 7.492 -8.946 1.00 64.81 100 CYS A CA 1
ATOM 762 C C . CYS A 1 100 ? 21.584 6.482 -9.743 1.00 64.81 100 CYS A C 1
ATOM 764 O O . CYS A 1 100 ? 20.407 6.259 -9.457 1.00 64.81 100 CYS A O 1
ATOM 766 N N . GLU A 1 101 ? 22.225 5.833 -10.712 1.00 64.06 101 GLU A N 1
ATOM 767 C CA . GLU A 1 101 ? 21.611 4.799 -11.549 1.00 64.06 101 GLU A CA 1
ATOM 768 C C . GLU A 1 101 ? 21.000 3.666 -10.715 1.00 64.06 101 GLU A C 1
ATOM 770 O O . GLU A 1 101 ? 19.962 3.126 -11.083 1.00 64.06 101 GLU A O 1
ATOM 775 N N . ARG A 1 102 ? 21.586 3.370 -9.545 1.00 64.44 102 ARG A N 1
ATOM 776 C CA . ARG A 1 102 ? 21.114 2.316 -8.637 1.00 64.44 102 ARG A CA 1
ATOM 777 C C . ARG A 1 102 ? 19.808 2.650 -7.912 1.00 64.44 102 ARG A C 1
ATOM 779 O O . ARG A 1 102 ? 19.114 1.727 -7.512 1.00 64.44 102 ARG A O 1
ATOM 786 N N . SER A 1 103 ? 19.463 3.928 -7.727 1.00 66.81 103 SER A N 1
ATOM 787 C CA . SER A 1 103 ? 18.197 4.336 -7.088 1.00 66.81 103 SER A CA 1
ATOM 788 C C . SER A 1 103 ? 17.194 4.976 -8.037 1.00 66.81 103 SER A C 1
ATOM 790 O O . SER A 1 103 ? 16.039 5.148 -7.661 1.00 66.81 103 SER A O 1
ATOM 792 N N . ARG A 1 104 ? 17.601 5.299 -9.270 1.00 65.69 104 ARG A N 1
ATOM 793 C CA . ARG A 1 104 ? 16.792 6.025 -10.262 1.00 65.69 104 ARG A CA 1
ATOM 794 C C . ARG A 1 104 ? 15.419 5.390 -10.531 1.00 65.69 104 ARG A C 1
ATOM 796 O O . ARG A 1 104 ? 14.473 6.112 -10.821 1.00 65.69 104 ARG A O 1
ATOM 803 N N . PHE A 1 105 ? 15.307 4.069 -10.401 1.00 72.69 105 PHE A N 1
ATOM 804 C CA . PHE A 1 105 ? 14.050 3.325 -10.547 1.00 72.69 105 PHE A CA 1
ATOM 805 C C . PHE A 1 105 ? 13.796 2.338 -9.403 1.00 72.69 105 PHE A C 1
ATOM 807 O O . PHE A 1 105 ? 12.938 1.465 -9.519 1.00 72.69 105 PHE A O 1
ATOM 814 N N . ALA A 1 106 ? 14.548 2.454 -8.308 1.00 80.88 106 ALA A N 1
ATOM 815 C CA . ALA A 1 106 ? 14.415 1.539 -7.187 1.00 80.88 106 ALA A CA 1
ATOM 816 C C . ALA A 1 106 ? 13.212 1.927 -6.325 1.00 80.88 106 ALA A C 1
ATOM 818 O O . ALA A 1 106 ? 12.969 3.105 -6.050 1.00 80.88 106 ALA A O 1
ATOM 819 N N . PHE A 1 107 ? 12.471 0.930 -5.858 1.00 85.81 107 PHE A N 1
ATOM 820 C CA . PHE A 1 107 ? 11.300 1.122 -5.012 1.00 85.81 107 PHE A CA 1
ATOM 821 C C . PHE A 1 107 ? 11.172 -0.011 -4.004 1.00 85.81 107 PHE A C 1
ATOM 823 O O . PHE A 1 107 ? 11.739 -1.086 -4.179 1.00 85.81 107 PHE A O 1
ATOM 830 N N . ASN A 1 108 ? 10.395 0.249 -2.958 1.00 90.69 108 ASN A N 1
ATOM 831 C CA . ASN A 1 108 ? 9.970 -0.752 -1.994 1.00 90.69 108 ASN A CA 1
ATOM 832 C C . ASN A 1 108 ? 8.448 -0.800 -1.977 1.00 90.69 108 ASN A C 1
ATOM 834 O O . ASN A 1 108 ? 7.793 0.247 -1.945 1.00 90.69 108 ASN A O 1
ATOM 838 N N . VAL A 1 109 ? 7.901 -2.008 -1.925 1.00 91.62 109 VAL A N 1
ATOM 839 C CA . VAL A 1 109 ? 6.498 -2.237 -1.592 1.00 91.62 109 VAL A CA 1
ATOM 840 C C . VAL A 1 109 ? 6.434 -2.610 -0.119 1.00 91.62 109 VAL A C 1
ATOM 842 O O . VAL A 1 109 ? 7.091 -3.541 0.334 1.00 91.62 109 VAL A O 1
ATOM 845 N N . THR A 1 110 ? 5.668 -1.857 0.657 1.00 93.31 110 THR A N 1
ATOM 846 C CA . THR A 1 110 ? 5.395 -2.165 2.062 1.00 93.31 110 THR A CA 1
ATOM 847 C C . THR A 1 110 ? 3.918 -2.419 2.242 1.00 93.31 110 THR A C 1
ATOM 849 O O . THR A 1 110 ? 3.108 -1.578 1.841 1.00 93.31 110 THR A O 1
ATOM 852 N N . THR A 1 111 ? 3.588 -3.520 2.902 1.00 93.44 111 THR A N 1
ATOM 853 C CA . THR A 1 111 ? 2.232 -3.811 3.356 1.00 93.44 111 THR A CA 1
ATOM 854 C C . THR A 1 111 ? 2.169 -3.684 4.873 1.00 93.44 111 THR A C 1
ATOM 856 O O . THR A 1 111 ? 3.157 -3.874 5.595 1.00 93.44 111 THR A O 1
ATOM 859 N N . SER A 1 112 ? 1.030 -3.237 5.382 1.00 93.94 112 SER A N 1
ATOM 860 C CA . SER A 1 112 ? 0.770 -3.162 6.816 1.00 93.94 112 SER A CA 1
ATOM 861 C C . SER A 1 112 ? -0.704 -3.412 7.073 1.00 93.94 112 SER A C 1
ATOM 863 O O . SER A 1 112 ? -1.546 -2.909 6.333 1.00 93.94 112 SER A O 1
ATOM 865 N N . ASN A 1 113 ? -1.030 -4.145 8.132 1.00 91.56 113 ASN A N 1
ATOM 866 C CA . ASN A 1 113 ? -2.409 -4.359 8.555 1.00 91.56 113 ASN A CA 1
ATOM 867 C C . ASN A 1 113 ? -2.698 -3.613 9.848 1.00 91.56 113 ASN A C 1
ATOM 869 O O . ASN A 1 113 ? -1.836 -3.440 10.709 1.00 91.56 113 ASN A O 1
ATOM 873 N N . LEU A 1 114 ? -3.951 -3.225 9.989 1.00 90.06 114 LEU A N 1
ATOM 874 C CA . LEU A 1 114 ? -4.514 -2.646 11.187 1.00 90.06 114 LEU A CA 1
ATOM 875 C C . LEU A 1 114 ? -5.753 -3.443 11.556 1.00 90.06 114 LEU A C 1
ATOM 877 O O . LEU A 1 114 ? -6.639 -3.610 10.722 1.00 90.06 114 LEU A O 1
ATOM 881 N N . THR A 1 115 ? -5.836 -3.904 12.800 1.00 87.56 115 THR A N 1
ATOM 882 C CA . THR A 1 115 ? -7.089 -4.449 13.330 1.00 87.56 115 THR A CA 1
ATOM 883 C C . THR A 1 115 ? -7.911 -3.301 13.903 1.00 87.56 115 THR A C 1
ATOM 885 O O . THR A 1 115 ? -7.448 -2.590 14.793 1.00 87.56 115 THR A O 1
ATOM 888 N N . LEU A 1 116 ? -9.123 -3.124 13.389 1.00 81.19 116 LEU A N 1
ATOM 889 C CA . LEU A 1 116 ? -10.098 -2.169 13.891 1.00 81.19 116 LEU A CA 1
ATOM 890 C C . LEU A 1 116 ? -10.733 -2.773 15.147 1.00 81.19 116 LEU A C 1
ATOM 892 O O . LEU A 1 116 ? -11.420 -3.791 15.072 1.00 81.19 116 LEU A O 1
ATOM 896 N N . ARG A 1 117 ? -10.488 -2.185 16.317 1.00 72.50 117 ARG A N 1
ATOM 897 C CA . ARG A 1 117 ? -11.169 -2.577 17.557 1.00 72.50 117 ARG A CA 1
ATOM 898 C C . ARG A 1 117 ? -11.876 -1.379 18.166 1.00 72.50 117 ARG A C 1
ATOM 900 O O . ARG A 1 117 ? -11.364 -0.266 18.138 1.00 72.50 117 ARG A O 1
ATOM 907 N N . ALA A 1 118 ? -13.063 -1.642 18.705 1.00 57.34 118 ALA A N 1
ATOM 908 C CA . ALA A 1 118 ? -13.937 -0.653 19.332 1.00 57.34 118 ALA A CA 1
ATOM 909 C C . ALA A 1 118 ? -13.830 -0.652 20.873 1.00 57.34 118 ALA A C 1
ATOM 911 O O . ALA A 1 118 ? -14.651 -0.034 21.543 1.00 57.34 118 ALA A O 1
ATOM 912 N N . ASP A 1 119 ? -12.873 -1.386 21.453 1.00 61.44 119 ASP A N 1
ATOM 913 C CA . ASP A 1 119 ? -12.732 -1.599 22.902 1.00 61.44 119 ASP A CA 1
ATOM 914 C C . ASP A 1 119 ? -11.834 -0.570 23.611 1.00 61.44 119 ASP A C 1
ATOM 916 O O . ASP A 1 119 ? -11.581 -0.703 24.804 1.00 61.44 119 ASP A O 1
ATOM 920 N N . GLY A 1 120 ? -11.426 0.496 22.916 1.00 57.38 120 GLY A N 1
ATOM 921 C CA . GLY A 1 120 ? -10.700 1.626 23.505 1.00 57.38 120 GLY A CA 1
ATOM 922 C C . GLY A 1 120 ? -9.180 1.455 23.568 1.00 57.38 120 GLY A C 1
ATOM 923 O O . GLY A 1 120 ? -8.493 2.384 23.988 1.00 57.38 120 GLY A O 1
ATOM 924 N N . GLU A 1 121 ? -8.647 0.320 23.114 1.00 65.06 121 GLU A N 1
ATOM 925 C CA . GLU A 1 121 ? -7.205 0.128 22.957 1.00 65.06 121 GLU A CA 1
ATOM 926 C C . GLU A 1 121 ? -6.658 0.874 21.722 1.00 65.06 121 GLU A C 1
ATOM 928 O O . GLU A 1 121 ? -7.366 1.030 20.718 1.00 65.06 121 GLU A O 1
ATOM 933 N N . PRO A 1 122 ? -5.387 1.320 21.740 1.00 70.25 122 PRO A N 1
ATOM 934 C CA . PRO A 1 122 ? -4.787 2.011 20.605 1.00 70.25 122 PRO A CA 1
ATOM 935 C C . PRO A 1 122 ? -4.716 1.120 19.356 1.00 70.25 122 PRO A C 1
ATOM 937 O O . PRO A 1 122 ? -4.035 0.090 19.330 1.00 70.25 122 PRO A O 1
ATOM 940 N N . MET A 1 123 ? -5.363 1.557 18.275 1.00 82.50 123 MET A N 1
ATOM 941 C CA . MET A 1 123 ? -5.233 0.938 16.954 1.00 82.50 123 MET A CA 1
ATOM 942 C C . MET A 1 123 ? -3.776 1.035 16.480 1.00 82.50 123 MET A C 1
ATOM 944 O O . MET A 1 123 ? -3.277 2.122 16.189 1.00 82.50 123 MET A O 1
ATOM 948 N N . THR A 1 124 ? -3.091 -0.108 16.406 1.00 88.00 124 THR A N 1
ATOM 949 C CA . THR A 1 124 ? -1.656 -0.183 16.096 1.00 88.00 124 THR A CA 1
ATOM 950 C C . THR A 1 124 ? -1.413 -0.913 14.782 1.00 88.00 124 THR A C 1
ATOM 952 O O . THR A 1 124 ? -1.875 -2.038 14.588 1.00 88.00 124 THR A O 1
ATOM 955 N N . TRP A 1 125 ? -0.663 -0.281 13.880 1.00 92.12 125 TRP A N 1
ATOM 956 C CA . TRP A 1 125 ? -0.257 -0.893 12.619 1.00 92.12 125 TRP A CA 1
ATOM 957 C C . TRP A 1 125 ? 0.784 -1.987 12.827 1.00 92.12 125 TRP A C 1
ATOM 959 O O . TRP A 1 125 ? 1.784 -1.788 13.514 1.00 92.12 125 TRP A O 1
ATOM 969 N N . VAL A 1 126 ? 0.591 -3.109 12.142 1.00 92.31 126 VAL A N 1
ATOM 9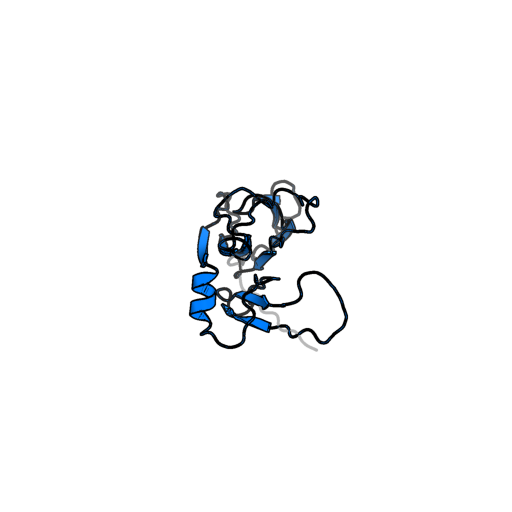70 C CA . VAL A 1 126 ? 1.558 -4.200 12.055 1.00 92.31 126 VAL A CA 1
ATOM 971 C C . VAL A 1 126 ? 2.051 -4.282 10.620 1.00 92.31 126 VAL A C 1
ATOM 973 O O . VAL A 1 126 ? 1.277 -4.563 9.706 1.00 92.31 126 VAL A O 1
ATOM 976 N N . LYS A 1 127 ? 3.344 -4.030 10.412 1.00 93.88 127 LYS A N 1
ATOM 977 C CA . LYS A 1 127 ? 3.991 -4.243 9.117 1.00 93.88 127 LYS A CA 1
ATOM 978 C C . LYS A 1 127 ? 4.154 -5.744 8.889 1.00 93.88 127 LYS A C 1
ATOM 980 O O . LYS A 1 127 ? 4.849 -6.398 9.659 1.00 93.88 127 LYS A O 1
ATOM 985 N N . ASP A 1 128 ? 3.521 -6.269 7.849 1.00 89.56 128 ASP A N 1
ATOM 986 C CA . ASP A 1 128 ? 3.508 -7.699 7.518 1.00 89.56 128 ASP A CA 1
ATOM 987 C C . ASP A 1 128 ? 4.351 -8.035 6.281 1.00 89.56 128 ASP A C 1
ATOM 989 O O . ASP A 1 128 ? 4.754 -9.182 6.123 1.00 89.56 128 ASP A O 1
ATOM 993 N N . GLY A 1 129 ? 4.671 -7.042 5.443 1.00 89.69 129 GLY A N 1
ATOM 994 C CA . GLY A 1 129 ? 5.454 -7.248 4.229 1.00 89.69 129 GLY A CA 1
ATOM 995 C C . GLY A 1 129 ? 6.375 -6.081 3.886 1.00 89.69 129 GLY A C 1
ATOM 996 O O . GLY A 1 129 ? 6.061 -4.897 4.067 1.00 89.69 129 GLY A O 1
ATOM 997 N N . LEU A 1 130 ? 7.552 -6.435 3.381 1.00 92.31 130 LEU A N 1
ATOM 998 C CA . LEU A 1 130 ? 8.488 -5.548 2.707 1.00 92.31 130 LEU A CA 1
ATOM 999 C C . LEU A 1 130 ? 9.031 -6.316 1.509 1.00 92.31 130 LEU A C 1
ATOM 1001 O O . LEU A 1 130 ? 9.614 -7.375 1.704 1.00 92.31 130 LEU A O 1
ATOM 1005 N N . LEU A 1 131 ? 8.847 -5.765 0.318 1.00 90.81 131 LEU A N 1
ATOM 1006 C CA . LEU A 1 131 ? 9.360 -6.328 -0.918 1.00 90.81 131 LEU A CA 1
ATOM 1007 C C . LEU A 1 131 ? 10.237 -5.293 -1.620 1.00 90.81 131 LEU A C 1
ATOM 1009 O O . LEU A 1 131 ? 9.805 -4.165 -1.890 1.00 90.81 131 LEU A O 1
ATOM 1013 N N . ASP A 1 132 ? 11.482 -5.678 -1.869 1.00 89.75 132 ASP A N 1
ATOM 1014 C CA . ASP A 1 132 ? 12.439 -4.938 -2.685 1.00 89.75 132 ASP A CA 1
ATOM 1015 C C . ASP A 1 132 ? 12.046 -5.000 -4.170 1.00 89.75 132 ASP A C 1
ATOM 1017 O O . ASP A 1 132 ? 11.495 -6.001 -4.627 1.00 89.75 132 ASP A O 1
ATOM 1021 N N . CYS A 1 133 ? 12.355 -3.968 -4.956 1.00 87.19 133 CYS A N 1
ATOM 1022 C CA . CYS A 1 133 ? 12.226 -4.057 -6.406 1.00 87.19 133 CYS A CA 1
ATOM 1023 C C . CYS A 1 133 ? 13.054 -5.213 -6.987 1.00 87.19 133 CYS A C 1
ATOM 1025 O O . CYS A 1 133 ? 12.573 -5.902 -7.881 1.00 87.19 133 CYS A O 1
ATOM 1027 N N . ASP A 1 134 ? 14.257 -5.470 -6.473 1.00 85.69 134 ASP A N 1
ATOM 1028 C CA . ASP A 1 134 ? 15.103 -6.563 -6.958 1.00 85.69 134 ASP A CA 1
ATOM 1029 C C . ASP A 1 134 ? 14.476 -7.931 -6.650 1.00 85.69 134 ASP A C 1
ATOM 1031 O O . ASP A 1 134 ? 14.399 -8.785 -7.534 1.00 85.69 134 ASP A O 1
ATOM 1035 N N . GLU A 1 135 ? 13.941 -8.111 -5.438 1.00 88.50 135 GLU A N 1
ATOM 1036 C CA . GLU A 1 135 ? 13.190 -9.312 -5.041 1.00 88.50 135 GLU A CA 1
ATOM 1037 C C . GLU A 1 135 ? 11.939 -9.497 -5.901 1.00 88.50 135 GLU A C 1
ATOM 1039 O O . GLU A 1 135 ? 11.684 -10.598 -6.388 1.00 88.50 135 GLU A O 1
ATOM 1044 N N . LEU A 1 136 ? 11.193 -8.417 -6.156 1.00 87.00 136 LEU A N 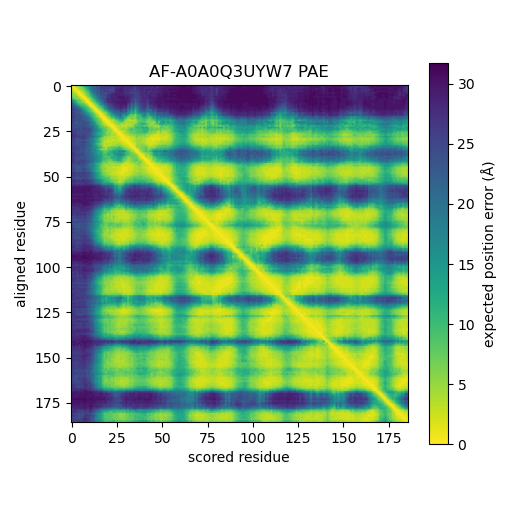1
ATOM 1045 C CA . LEU A 1 136 ? 10.011 -8.459 -7.009 1.00 87.00 136 LEU A CA 1
ATOM 1046 C C . LEU A 1 136 ? 10.345 -8.991 -8.404 1.00 87.00 136 LEU A C 1
ATOM 1048 O O . LEU A 1 136 ? 9.669 -9.878 -8.927 1.00 87.00 136 LEU A O 1
ATOM 1052 N N . TRP A 1 137 ? 11.387 -8.441 -9.024 1.00 84.31 137 TRP A N 1
ATOM 1053 C CA . TRP A 1 137 ? 11.751 -8.830 -10.381 1.00 84.31 137 TRP A CA 1
ATOM 1054 C C . TRP A 1 137 ? 12.353 -10.233 -10.454 1.00 84.31 137 TRP A C 1
ATOM 1056 O O . TRP A 1 137 ? 12.221 -10.882 -11.492 1.00 84.31 137 TRP A O 1
ATOM 1066 N N . LEU A 1 138 ? 12.965 -10.715 -9.369 1.00 84.50 138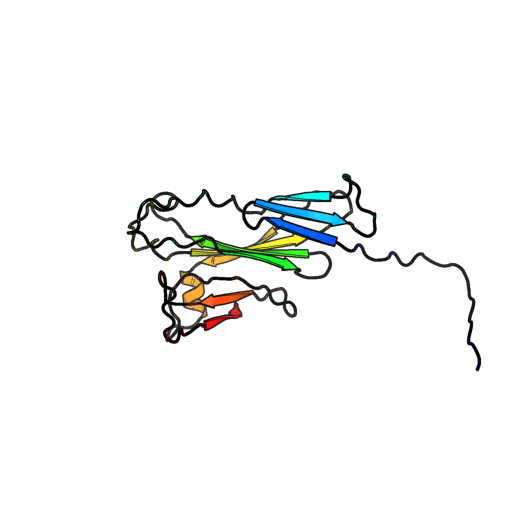 LEU A N 1
ATOM 1067 C CA . LEU A 1 138 ? 13.404 -12.104 -9.242 1.00 84.50 138 LEU A CA 1
ATOM 1068 C C . LEU A 1 138 ? 12.214 -13.073 -9.157 1.00 84.50 138 LEU A C 1
ATOM 1070 O O . LEU A 1 138 ? 12.239 -14.110 -9.817 1.00 84.50 138 LEU A O 1
ATOM 1074 N N . LEU A 1 139 ? 11.163 -12.729 -8.402 1.00 80.88 139 LEU A N 1
ATOM 1075 C CA . LEU A 1 139 ? 9.967 -13.571 -8.237 1.00 80.88 139 LEU A CA 1
ATOM 1076 C C . LEU A 1 139 ? 9.214 -13.803 -9.553 1.00 80.88 139 LEU A C 1
ATOM 1078 O O . LEU A 1 139 ? 8.677 -14.884 -9.781 1.00 80.88 139 LEU A O 1
ATOM 1082 N N . LEU A 1 140 ? 9.190 -12.806 -10.438 1.00 72.81 140 LEU A N 1
ATOM 1083 C CA . LEU A 1 140 ? 8.357 -12.818 -11.646 1.00 72.81 140 LEU A CA 1
ATOM 1084 C C . LEU A 1 140 ? 9.001 -13.474 -12.869 1.00 72.81 140 LEU A C 1
ATOM 1086 O O . LEU A 1 140 ? 8.449 -13.375 -13.961 1.00 72.81 140 LEU A O 1
ATOM 1090 N N . ASN A 1 141 ? 10.139 -14.147 -12.680 1.00 66.12 141 ASN A N 1
ATOM 1091 C CA . ASN A 1 141 ? 10.873 -14.925 -13.677 1.00 66.12 141 ASN A CA 1
ATOM 1092 C C . ASN A 1 141 ? 11.017 -14.196 -15.033 1.00 66.12 141 ASN A C 1
ATOM 1094 O O . ASN A 1 141 ? 10.200 -14.302 -15.946 1.00 66.12 141 ASN A O 1
ATOM 1098 N N . TYR A 1 142 ? 12.089 -13.411 -15.127 1.00 60.03 142 TYR A N 1
ATOM 1099 C CA . TYR A 1 142 ? 12.430 -12.496 -16.215 1.00 60.03 142 TYR A CA 1
ATOM 1100 C C . TYR A 1 142 ? 12.070 -12.963 -17.632 1.00 60.03 142 TYR A C 1
ATOM 1102 O O . TYR A 1 142 ? 12.548 -13.985 -18.117 1.00 60.03 142 TYR A O 1
ATOM 1110 N N . GLY A 1 143 ? 11.357 -12.105 -18.364 1.00 58.97 143 GLY A N 1
ATOM 1111 C CA . GLY A 1 143 ? 11.375 -12.200 -19.820 1.00 58.97 143 GLY A CA 1
ATOM 1112 C C . GLY A 1 143 ? 10.673 -11.081 -20.572 1.00 58.97 143 GLY A C 1
ATOM 1113 O O . GLY A 1 143 ? 11.131 -10.725 -21.653 1.00 58.97 143 GLY A O 1
ATOM 1114 N N . ARG A 1 144 ? 9.562 -10.536 -20.056 1.00 68.62 144 ARG A N 1
ATOM 1115 C CA . ARG A 1 144 ? 8.706 -9.641 -20.866 1.00 68.62 144 ARG A CA 1
ATOM 1116 C C . ARG A 1 144 ? 8.026 -8.497 -20.118 1.00 68.62 144 ARG A C 1
ATOM 1118 O O . ARG A 1 144 ? 7.318 -7.722 -20.750 1.00 68.62 144 ARG A O 1
ATOM 1125 N N . LEU A 1 145 ? 8.217 -8.392 -18.803 1.00 77.50 145 LEU A N 1
ATOM 1126 C CA . LEU A 1 145 ? 7.611 -7.316 -18.026 1.00 77.50 145 LEU A CA 1
ATOM 1127 C C . LEU A 1 145 ? 8.528 -6.092 -17.968 1.00 77.50 145 LEU A C 1
ATOM 1129 O O . LEU A 1 145 ? 9.742 -6.242 -17.779 1.00 77.50 145 LEU A O 1
ATOM 1133 N N . PRO A 1 146 ? 7.960 -4.883 -18.073 1.00 76.88 146 PRO A N 1
ATOM 1134 C CA . PRO A 1 146 ? 8.721 -3.664 -17.889 1.00 76.88 146 PRO A CA 1
ATOM 1135 C C . PRO A 1 146 ? 9.205 -3.531 -16.450 1.00 76.88 146 PRO A C 1
ATOM 1137 O O . PRO A 1 146 ? 8.417 -3.617 -15.508 1.00 76.88 146 PRO A O 1
ATOM 1140 N N . ARG A 1 147 ? 10.502 -3.261 -16.274 1.00 80.06 147 ARG A N 1
ATOM 1141 C CA . ARG A 1 147 ? 11.115 -3.024 -14.956 1.00 80.06 147 ARG A CA 1
ATOM 1142 C C . ARG A 1 147 ? 10.861 -1.592 -14.482 1.00 80.06 147 ARG A C 1
ATOM 1144 O O . ARG A 1 147 ? 11.782 -0.790 -14.352 1.00 80.06 147 ARG A O 1
ATOM 1151 N N . VAL A 1 148 ? 9.591 -1.267 -14.270 1.00 78.88 148 VAL A N 1
ATOM 1152 C CA . VAL A 1 148 ? 9.113 0.047 -13.820 1.00 78.88 148 VAL A CA 1
ATOM 1153 C C . VAL A 1 148 ? 8.383 -0.076 -12.489 1.00 78.88 148 VAL A C 1
ATOM 1155 O O . VAL A 1 148 ? 7.869 -1.142 -12.162 1.00 78.88 148 VAL A O 1
ATOM 1158 N N . ALA A 1 149 ? 8.307 1.011 -11.718 1.00 81.69 149 ALA A N 1
ATOM 1159 C CA . ALA A 1 149 ? 7.589 0.975 -10.449 1.00 81.69 149 ALA A CA 1
ATOM 1160 C C . ALA A 1 149 ? 6.095 0.651 -10.664 1.00 81.69 149 ALA A C 1
ATOM 1162 O O . ALA A 1 149 ? 5.436 1.338 -11.457 1.00 81.69 149 ALA A O 1
ATOM 1163 N N . PRO A 1 150 ? 5.549 -0.356 -9.959 1.00 86.06 150 PRO A N 1
ATOM 1164 C CA . PRO A 1 150 ? 4.133 -0.670 -10.005 1.00 86.06 150 PRO A CA 1
ATOM 1165 C C . PRO A 1 150 ? 3.286 0.478 -9.456 1.00 86.06 150 PRO A C 1
ATOM 1167 O O . PRO A 1 150 ? 3.642 1.135 -8.476 1.00 86.06 150 PRO A O 1
ATOM 1170 N N . LYS A 1 151 ? 2.137 0.706 -10.089 1.00 85.06 151 LYS A N 1
ATOM 1171 C CA . LYS A 1 151 ? 1.171 1.747 -9.727 1.00 85.06 151 LYS A CA 1
ATOM 1172 C C . LYS A 1 151 ? -0.148 1.121 -9.306 1.00 85.06 151 LYS A C 1
ATOM 1174 O O . LYS A 1 151 ? -0.413 -0.038 -9.606 1.00 85.06 151 LYS A O 1
ATOM 1179 N N . TYR A 1 152 ? -0.973 1.926 -8.640 1.00 86.25 152 TYR A N 1
ATOM 1180 C CA . TYR A 1 152 ? -2.340 1.566 -8.253 1.00 86.25 152 TYR A CA 1
ATOM 1181 C C . TYR A 1 152 ? -2.420 0.205 -7.539 1.00 86.25 152 TYR A C 1
ATOM 1183 O O . TYR A 1 152 ? -3.014 -0.721 -8.084 1.00 86.25 152 TYR A O 1
ATOM 1191 N N . PRO A 1 153 ? -1.813 0.061 -6.343 1.00 89.25 153 PRO A N 1
ATOM 1192 C CA . PRO A 1 153 ? -2.000 -1.150 -5.557 1.00 89.25 153 PRO A CA 1
ATOM 1193 C C . PRO A 1 153 ? -3.490 -1.379 -5.287 1.00 89.25 153 PRO A C 1
ATOM 1195 O O . PRO A 1 153 ? -4.185 -0.462 -4.847 1.00 89.25 153 PRO A O 1
ATOM 1198 N N . ILE A 1 154 ? -3.970 -2.591 -5.540 1.00 89.50 154 ILE A N 1
ATOM 1199 C CA . ILE A 1 154 ? -5.352 -3.020 -5.323 1.00 89.50 154 ILE A CA 1
ATOM 1200 C C . ILE A 1 154 ? -5.302 -4.300 -4.498 1.00 89.50 154 ILE A C 1
ATOM 1202 O O . ILE A 1 154 ? -4.817 -5.324 -4.966 1.00 89.50 154 ILE A O 1
ATOM 1206 N N . VAL A 1 155 ? -5.801 -4.260 -3.267 1.00 88.38 155 VAL A N 1
ATOM 1207 C CA . VAL A 1 155 ? -5.924 -5.473 -2.448 1.00 88.38 155 VAL A CA 1
ATOM 1208 C C . VAL A 1 155 ? -7.144 -6.261 -2.924 1.00 88.38 155 VAL A C 1
ATOM 1210 O O . VAL A 1 155 ? -8.217 -5.683 -3.109 1.00 88.38 155 VAL A O 1
ATOM 1213 N N . SER A 1 156 ? -6.981 -7.566 -3.134 1.00 86.31 156 SER A N 1
ATOM 1214 C CA . SER A 1 156 ? -8.081 -8.442 -3.546 1.00 86.31 156 SER A CA 1
ATOM 1215 C C . SER A 1 156 ? -9.156 -8.527 -2.457 1.00 86.31 156 SER A C 1
ATOM 1217 O O . SER A 1 156 ? -8.847 -8.689 -1.275 1.00 86.31 156 SER A O 1
ATOM 1219 N N . SER A 1 157 ? -10.431 -8.458 -2.850 1.00 81.81 157 SER A N 1
ATOM 1220 C CA . SER A 1 157 ? -11.553 -8.677 -1.929 1.00 81.81 157 SER A CA 1
ATOM 1221 C C . SER A 1 157 ? -11.670 -10.133 -1.482 1.00 81.81 157 SER A C 1
ATOM 1223 O O . SER A 1 157 ? -12.119 -10.396 -0.369 1.00 81.81 157 SER A O 1
ATOM 1225 N N . ASP A 1 158 ? -11.279 -11.070 -2.349 1.00 85.19 158 ASP A N 1
ATOM 1226 C CA . ASP A 1 158 ? -11.490 -12.506 -2.142 1.00 85.19 158 ASP A CA 1
ATOM 1227 C C . ASP A 1 158 ? -10.328 -13.144 -1.376 1.00 85.19 158 ASP A C 1
ATOM 1229 O O . ASP A 1 158 ? -10.516 -14.071 -0.588 1.00 85.19 158 ASP A O 1
ATOM 1233 N N . LYS A 1 159 ? -9.118 -12.627 -1.606 1.00 86.00 159 LYS A N 1
ATOM 1234 C CA . LYS A 1 159 ? -7.862 -13.085 -1.009 1.00 86.00 159 LYS A CA 1
ATOM 1235 C C . LYS A 1 159 ? -7.139 -11.890 -0.413 1.00 86.00 159 LYS A C 1
ATOM 1237 O O . LYS A 1 159 ? -6.377 -11.216 -1.094 1.00 86.00 159 LYS A O 1
ATOM 1242 N N . THR A 1 160 ? -7.414 -11.584 0.848 1.00 81.75 160 THR A N 1
ATOM 1243 C CA . THR A 1 160 ? -6.925 -10.345 1.474 1.00 81.75 160 THR A CA 1
ATOM 1244 C C . THR A 1 160 ? -5.401 -10.269 1.573 1.00 81.75 160 THR A C 1
ATOM 1246 O O . THR A 1 160 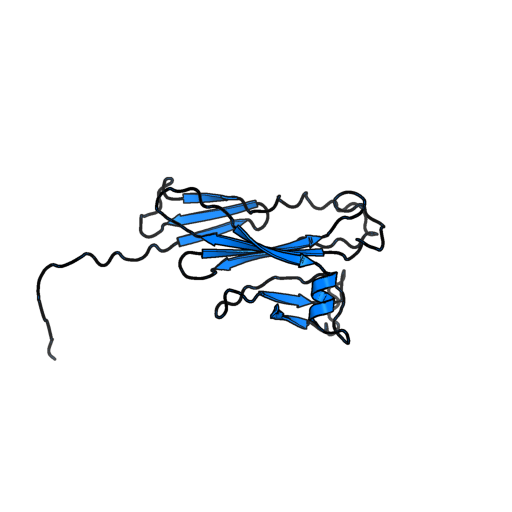? -4.877 -9.185 1.812 1.00 81.75 160 THR A O 1
ATOM 1249 N N . ASP A 1 161 ? -4.702 -11.391 1.382 1.00 85.19 161 ASP A N 1
ATOM 1250 C CA . ASP A 1 161 ? -3.253 -11.530 1.281 1.00 85.19 161 ASP A CA 1
ATOM 1251 C C . ASP A 1 161 ? -2.674 -11.063 -0.064 1.00 85.19 161 ASP A C 1
ATOM 1253 O O . ASP A 1 161 ? -1.544 -10.582 -0.071 1.00 85.19 161 ASP A O 1
ATOM 1257 N N . VAL A 1 162 ? -3.460 -11.109 -1.142 1.00 89.25 162 VAL A N 1
ATOM 1258 C CA . VAL A 1 162 ? -3.031 -10.808 -2.514 1.00 89.25 162 VAL A CA 1
ATOM 1259 C C . VAL A 1 162 ? -3.185 -9.326 -2.847 1.00 89.25 162 VAL A C 1
ATOM 1261 O O . VAL A 1 162 ? -4.229 -8.708 -2.592 1.00 89.25 162 VAL A O 1
ATOM 1264 N N . VAL A 1 163 ? -2.161 -8.759 -3.485 1.00 90.19 163 VAL A N 1
ATOM 1265 C CA . VAL A 1 163 ? -2.170 -7.382 -3.982 1.00 90.19 163 VAL A CA 1
ATOM 1266 C C . VAL A 1 163 ? -1.880 -7.352 -5.477 1.00 90.19 163 VAL A C 1
ATOM 1268 O O . VAL A 1 163 ? -0.845 -7.815 -5.948 1.00 90.19 163 VAL A 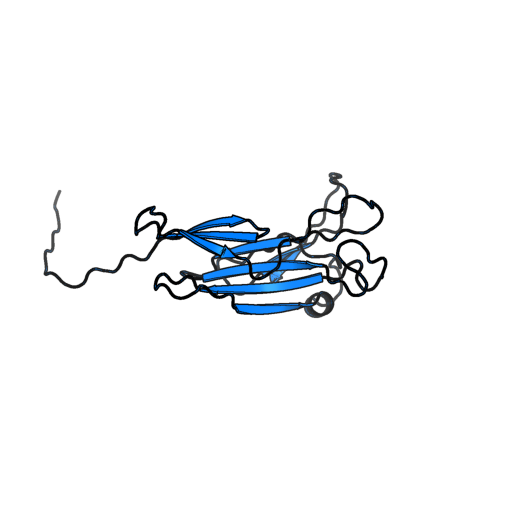O 1
ATOM 1271 N N . TYR A 1 164 ? -2.786 -6.728 -6.222 1.00 90.88 164 TYR A N 1
ATOM 1272 C CA . TYR A 1 164 ? -2.607 -6.449 -7.634 1.00 90.88 164 TYR A CA 1
ATOM 1273 C C . TYR A 1 164 ? -1.962 -5.088 -7.855 1.00 90.88 164 TYR A C 1
ATOM 1275 O O . TYR A 1 164 ? -2.247 -4.115 -7.155 1.00 90.88 164 TYR A O 1
ATOM 1283 N N . PHE A 1 165 ? -1.138 -5.004 -8.887 1.00 89.56 165 PHE A N 1
ATOM 1284 C CA . PHE A 1 165 ? -0.495 -3.778 -9.319 1.00 89.56 165 PHE A CA 1
ATOM 1285 C C . PHE A 1 165 ? -0.617 -3.598 -10.822 1.00 89.56 165 PHE A C 1
ATOM 1287 O O . PHE A 1 165 ? -0.739 -4.560 -11.576 1.00 89.56 165 PHE A O 1
ATOM 1294 N N . VAL A 1 166 ? -0.510 -2.351 -11.262 1.00 87.12 166 VAL A N 1
ATOM 1295 C CA . VAL A 1 166 ? -0.500 -1.980 -12.673 1.00 87.12 166 VAL A CA 1
ATOM 1296 C C . VAL A 1 166 ? 0.911 -1.572 -13.089 1.00 87.12 166 VAL A C 1
ATOM 1298 O O . VAL A 1 166 ? 1.501 -0.668 -12.493 1.00 87.12 166 VAL A O 1
ATOM 1301 N N . LEU A 1 167 ? 1.442 -2.194 -14.142 1.00 83.50 167 LEU A N 1
ATOM 1302 C CA . LEU A 1 167 ? 2.697 -1.801 -14.787 1.00 83.50 167 LEU A CA 1
ATOM 1303 C C . LEU A 1 167 ? 2.415 -1.138 -16.138 1.00 83.50 167 LEU A C 1
ATOM 1305 O O . LEU A 1 167 ? 1.666 -1.667 -16.959 1.00 83.50 167 LEU A O 1
ATOM 1309 N N . CYS A 1 168 ? 3.042 0.015 -16.377 1.00 76.25 168 CYS A N 1
ATOM 1310 C CA . CYS A 1 168 ? 2.923 0.776 -17.621 1.00 76.25 168 CYS A CA 1
ATOM 1311 C C . CYS A 1 168 ? 4.251 1.487 -17.929 1.00 76.25 168 CYS A C 1
ATOM 1313 O O . CYS A 1 168 ? 4.741 2.264 -17.106 1.00 76.25 168 CYS A O 1
ATOM 1315 N N . GLU A 1 169 ? 4.815 1.243 -19.116 1.00 68.38 169 GLU A N 1
ATOM 1316 C CA . GLU A 1 169 ? 6.126 1.766 -19.542 1.00 68.38 169 GLU A CA 1
ATOM 1317 C C . GLU A 1 169 ? 6.138 3.286 -19.731 1.00 68.38 169 GLU A C 1
ATOM 1319 O O . GLU A 1 169 ? 7.111 3.942 -19.358 1.00 68.38 169 GLU A O 1
ATOM 1324 N N . ASN A 1 170 ? 5.040 3.873 -20.219 1.00 60.16 170 ASN A N 1
ATOM 1325 C CA . ASN A 1 170 ? 4.999 5.300 -20.535 1.00 60.16 170 ASN A CA 1
ATOM 1326 C C . ASN A 1 170 ? 4.964 6.167 -19.277 1.00 60.16 170 ASN A C 1
ATOM 1328 O O . ASN A 1 170 ? 3.918 6.469 -18.697 1.00 60.16 170 ASN A O 1
ATOM 1332 N N . HIS A 1 171 ? 6.155 6.598 -18.886 1.00 56.19 171 HIS A N 1
ATOM 1333 C CA . HIS A 1 171 ? 6.352 7.743 -18.028 1.00 56.19 171 HIS A CA 1
ATOM 1334 C C . HIS A 1 171 ? 6.314 8.976 -18.943 1.00 56.19 171 HIS A C 1
ATOM 1336 O O . HIS A 1 171 ? 7.108 9.074 -19.872 1.00 56.19 171 HIS A O 1
ATOM 1342 N N . TYR A 1 172 ? 5.373 9.884 -18.670 1.00 49.81 172 TYR A N 1
ATOM 1343 C CA . TYR A 1 172 ? 5.343 11.301 -19.075 1.00 49.81 172 TYR A CA 1
ATOM 1344 C C . TYR A 1 172 ? 4.352 11.798 -20.134 1.00 49.81 172 TYR A C 1
ATOM 1346 O O . TYR A 1 172 ? 3.993 12.963 -20.022 1.00 49.81 172 TYR A O 1
ATOM 1354 N N . PHE A 1 173 ? 3.776 10.997 -21.039 1.00 42.84 173 PHE A N 1
ATOM 1355 C CA . PHE A 1 173 ? 2.756 11.540 -21.957 1.00 42.84 173 PHE A CA 1
ATOM 1356 C C . PHE A 1 173 ? 1.556 10.609 -22.148 1.00 42.84 173 PHE A C 1
ATOM 1358 O O . PHE A 1 173 ? 1.664 9.414 -22.440 1.00 42.84 173 PHE A O 1
ATOM 1365 N N . MET A 1 174 ? 0.366 11.175 -21.953 1.00 45.28 174 MET A N 1
ATOM 1366 C CA . MET A 1 174 ? -0.902 10.599 -22.391 1.00 45.28 174 MET A CA 1
ATOM 1367 C C . MET A 1 174 ? -1.034 10.740 -23.912 1.00 45.28 174 MET A C 1
ATOM 1369 O O . MET A 1 174 ? -2.016 11.290 -24.386 1.00 45.28 174 MET A O 1
ATOM 1373 N N . ASP A 1 175 ? -0.049 10.259 -24.675 1.00 47.91 175 ASP A N 1
ATOM 1374 C CA . ASP A 1 175 ? -0.288 9.982 -26.087 1.00 47.91 175 ASP A CA 1
ATOM 1375 C C . ASP A 1 175 ? -1.081 8.678 -26.181 1.00 47.91 175 ASP A C 1
ATOM 1377 O O . ASP A 1 175 ?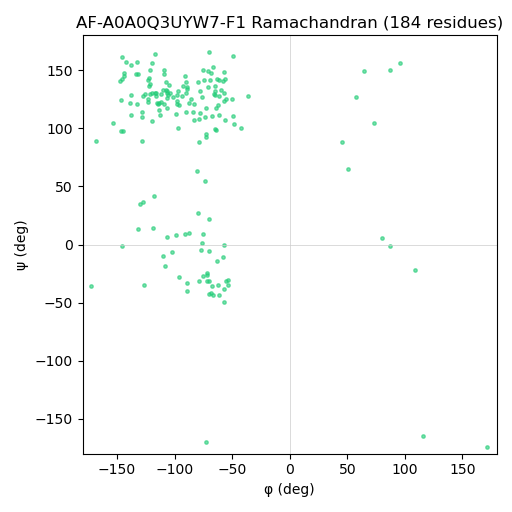 -0.730 7.662 -25.570 1.00 47.91 175 ASP A O 1
ATOM 1381 N N . ASN A 1 176 ? -2.198 8.757 -26.900 1.00 50.16 176 ASN A N 1
ATOM 1382 C CA . ASN A 1 176 ? -3.232 7.734 -27.078 1.00 50.16 176 ASN A CA 1
ATOM 1383 C C . ASN A 1 176 ? -2.782 6.529 -27.933 1.00 50.16 176 ASN A C 1
ATOM 1385 O O . ASN A 1 176 ? -3.623 5.840 -28.503 1.00 50.16 176 ASN A O 1
ATOM 1389 N N . ALA A 1 177 ? -1.480 6.266 -28.054 1.00 53.88 177 ALA A N 1
ATOM 1390 C CA . ALA A 1 177 ? -1.001 5.045 -28.693 1.00 53.88 177 ALA A CA 1
ATOM 1391 C C . ALA A 1 177 ? -1.203 3.852 -27.748 1.00 53.88 177 ALA A C 1
ATOM 1393 O O . ALA A 1 177 ? -1.014 3.998 -26.539 1.00 53.88 177 ALA A O 1
ATOM 1394 N N . ASP A 1 178 ? -1.589 2.700 -28.304 1.00 53.69 178 ASP A N 1
ATOM 1395 C CA . ASP A 1 178 ? -1.907 1.451 -27.602 1.00 53.69 178 ASP A CA 1
ATOM 1396 C C . ASP A 1 178 ? -0.912 1.147 -26.471 1.00 53.69 178 ASP A C 1
ATOM 1398 O O . ASP A 1 178 ? 0.207 0.678 -26.687 1.00 53.69 178 ASP A O 1
ATOM 1402 N N . LYS A 1 179 ? -1.312 1.453 -25.231 1.00 64.25 179 LYS A N 1
ATOM 1403 C CA . LYS A 1 179 ? -0.478 1.217 -24.052 1.00 64.25 179 LYS A CA 1
ATOM 1404 C C . LYS A 1 179 ? -0.668 -0.222 -23.618 1.00 64.25 179 LYS A C 1
ATOM 1406 O O . LYS A 1 179 ? -1.738 -0.586 -23.132 1.00 64.25 179 LYS A O 1
ATOM 1411 N N . THR A 1 180 ? 0.382 -1.025 -23.725 1.00 72.81 180 THR A N 1
ATOM 1412 C CA . THR A 1 180 ? 0.405 -2.334 -23.074 1.00 72.81 180 THR A CA 1
ATOM 1413 C C . THR A 1 180 ? 0.445 -2.117 -21.564 1.00 72.81 180 THR A C 1
ATOM 1415 O O . THR A 1 180 ? 1.435 -1.631 -21.013 1.00 72.81 180 THR A O 1
ATOM 1418 N N . VAL A 1 181 ? -0.657 -2.450 -20.898 1.00 79.38 181 VAL A N 1
ATOM 1419 C CA . VAL A 1 181 ? -0.789 -2.402 -19.443 1.00 79.38 181 VAL A CA 1
ATOM 1420 C C . VAL A 1 181 ? -0.751 -3.828 -18.917 1.00 79.38 181 VAL A C 1
ATOM 1422 O O . VAL A 1 181 ? -1.502 -4.680 -19.386 1.00 79.38 181 VAL A O 1
ATOM 1425 N N . TRP A 1 182 ? 0.106 -4.082 -17.932 1.00 84.06 182 TRP A N 1
ATOM 1426 C CA . TRP A 1 182 ? 0.186 -5.385 -17.276 1.00 84.06 182 TRP A CA 1
ATOM 1427 C C . TRP A 1 182 ? -0.404 -5.303 -15.877 1.00 84.06 182 TRP A C 1
ATOM 1429 O O . TRP A 1 182 ? -0.163 -4.333 -15.157 1.00 84.06 182 TRP A O 1
ATOM 1439 N N . MET A 1 183 ? -1.143 -6.340 -15.493 1.00 87.31 183 MET A N 1
ATOM 1440 C CA . MET A 1 183 ? -1.589 -6.538 -14.122 1.00 87.31 183 MET A CA 1
ATOM 1441 C C . MET A 1 183 ? -0.697 -7.582 -13.466 1.00 87.31 183 MET A C 1
ATOM 1443 O O . MET A 1 183 ? -0.492 -8.668 -14.005 1.00 87.31 183 MET A O 1
ATOM 1447 N N . LEU A 1 184 ? -0.146 -7.216 -12.323 1.00 87.50 184 LEU A N 1
ATOM 1448 C CA . LEU A 1 184 ? 0.799 -8.007 -11.565 1.00 87.50 184 LEU A CA 1
ATOM 1449 C C . LEU A 1 184 ? 0.139 -8.451 -10.263 1.00 87.50 184 LEU A C 1
ATOM 1451 O O . LEU A 1 184 ? -0.291 -7.597 -9.501 1.00 87.50 184 LEU A O 1
ATOM 1455 N N . GLU A 1 185 ? 0.075 -9.756 -10.027 1.00 89.06 185 GLU A N 1
ATOM 1456 C CA . GLU A 1 185 ? -0.396 -10.367 -8.781 1.00 89.06 185 GLU A CA 1
ATOM 1457 C C . GLU A 1 185 ? 0.812 -10.726 -7.909 1.00 89.06 185 GLU A C 1
ATOM 1459 O O . GLU A 1 185 ? 1.753 -11.356 -8.398 1.00 89.06 185 GLU A O 1
ATOM 1464 N N . ILE A 1 186 ? 0.794 -10.292 -6.646 1.00 82.25 186 ILE A N 1
ATOM 1465 C CA . ILE A 1 186 ? 1.807 -10.598 -5.625 1.00 82.25 186 ILE A CA 1
ATOM 1466 C C . ILE A 1 186 ? 1.101 -11.065 -4.358 1.00 82.25 186 ILE A C 1
ATOM 1468 O O . ILE A 1 186 ? 0.084 -10.424 -3.993 1.00 82.25 186 ILE A O 1
#

pLDDT: mean 71.18, std 18.05, range [23.47, 93.94]

Foldseek 3Di:
DDDDDDDDDDDDDPPPDWDWDWADDQFWWIWIAGPVVHDDPVRIDTGTDPDHGPPDDPVPDPPAPQDDKAKDWDDLDDFKIKIKIKAQDDPDDDHPDDPDPVRSAWIKIWMWMWGHDPPPDDTDIDTDDIDTLVNVCVVVPDDDADSHGWHDWDQDPVHNPKIKTKGWPDDDDPPVDDTDIDIDID

Nearest PDB structures (foldseek):
  3nv0-assembly1_A  TM=5.473E-01  e=4.175E+00  Caenorhabditis elegans
  3gax-assembly1_A  TM=4.842E-01  e=6.340E+00  Homo sapiens

Secondary structure (DSSP, 8-state):
---------------PPPPEEEEEETTTEEEEEESTT-S-GGGEEEEE-SSPPPPP-----TTS-----EEEEEE-STTEEEEEEEEE--SSSSTT----TTTTT-EEEEEEEEE---SSS---EEEEEEEEHHHHHHHT-SSSS--S--EEEEE-SS-TT-EEEEEE---S----S---EEEEE-

Radius of gyration: 22.08 Å; Cα contacts (8 Å, |Δi|>4): 299; chains: 1; bounding box: 76×40×55 Å

Sequence (186 aa):
WRAAAVAGAPGGRARRRPVHVCWVDYARGFFLCDVEAGISPDKVWYVPLPVPAPKGYCCDDDRSPYLPYCRNLAAAGRDAVRFVNVAPRFCCGGHGKTSCERSRFAFNVTTSNLTLRADGEPMTWVKDGLLDCDELWLLLNYGRLPRVAPKYPIVSSDKTDVVYFVLCENHYFMDNADKTVWMLEI